Protein AF-A0A1Y3BC90-F1 (afdb_monomer)

InterPro domains:
  IPR033207 Centriolar coiled-coil protein of 110kDa [PTHR13594] (118-248)

Radius of gyration: 45.03 Å; Cα contacts (8 Å, |Δi|>4): 50; chains: 1; bounding box: 67×106×145 Å

pLDDT: mean 74.42, std 20.59, range [32.22, 96.5]

Foldseek 3Di:
DDDDDDDDDDDDCPDPVVVVVVCVVPVVVVVVVVVVVVVVVVVVVVVVVVVVVVVVVVVVVVVVVVVVVVVVVVVVVVVVVVVVVVVVVVVVVPDDDDDDDDDPDDDPVCVVPPPPVVNVVVVVCVVVVVLVVLVVLLCPFPVNVVLVVLLVVLVVCLVCLQVPFDADPVRHGDADPVSVVVNVVSVVSNVVSVVVNCCLSPVDDPVVSVVSSVVSVVVVVVVVVVVVVVVVVPPPPDDDDDDDDDDDDDDDDDDDD

Secondary structure (DSSP, 8-state):
---------------GGGHHHHHHHHHHHHHHHHHHHHHHHHHHHHHHHHHHHHHHHHHHHHHHHHHHHHHHHHHHHHHHHHHHHHHHHHHHHT-------------GGGTTT-S-HHHHHHHHHHHHHHHHHHHHHHHHSHHHHHHHHHHHHHHHHHHHHTTSSPBPTTSPBP--HHHHHHHHHHHHHHHHHHHHHHIIIIIS-HHHHHHHHHHHHHHHHHHHHHHHHHHTTSSTT--------------------

Organism: Euroglyphus maynei (NCBI:txid6958)

Solvent-accessible surface area (backbone atoms only — not comparable to full-atom values): 15722 Å² total; per-residue (Å²): 138,83,88,85,84,78,91,76,91,76,90,74,82,82,50,77,77,65,57,56,57,57,47,56,72,57,50,49,61,53,51,49,54,53,50,50,52,52,50,54,50,49,54,51,50,52,54,50,51,54,52,51,53,54,53,51,49,53,52,53,53,52,53,51,51,53,49,52,53,52,51,54,53,51,50,54,52,52,52,53,50,52,53,52,53,51,53,56,49,56,60,61,75,72,61,95,72,92,74,92,69,96,64,90,80,78,63,84,84,46,73,84,73,59,66,47,71,67,55,52,52,50,59,68,44,44,62,56,52,52,51,50,50,50,52,56,51,51,54,67,26,64,70,48,43,51,43,56,47,52,42,50,52,47,49,52,50,60,70,46,44,74,76,72,44,52,62,45,98,86,72,45,76,53,77,52,73,66,54,54,54,50,51,51,50,48,52,51,51,38,50,51,42,53,50,53,52,48,36,60,72,74,70,46,52,70,68,60,51,51,46,53,50,49,53,43,51,50,57,52,48,57,56,49,55,56,58,52,57,69,63,64,75,77,66,84,84,78,85,83,87,89,79,87,83,91,81,88,82,90,79,91,83,84,89,84,136

Sequence (257 aa):
MWHSFSNNDNQDDESVETLVPKLRQTKIPFLREKLQIIYEQLLFLQADCSRTEIFEQQLNDLSRQLSNYRTELSQKYSTMMAMFDELSNVIKDSNPLRISTERPILHPSNIRMCLDDQIRYKLRRLPAIVRGYLVRRLLATGKIRNLRRTIRDTSAILVNFKKNLQTDNDGRLMVTEQDVLFHRQLCAQLEKSCHEFYRSFFQLSLAKQMELIRNDREHRLNRFDSTTSQYSTSSSLFSSSSSLSGQTNRKKIERKF

Mean predicted aligned error: 22.23 Å

Structure (mmCIF, N/CA/C/O backbone):
data_AF-A0A1Y3BC90-F1
#
_entry.id   AF-A0A1Y3BC90-F1
#
loop_
_atom_site.group_PDB
_atom_site.id
_atom_site.type_symbol
_atom_site.label_atom_id
_atom_site.label_alt_id
_atom_site.label_comp_id
_atom_site.label_asym_id
_atom_site.label_entity_id
_atom_site.label_seq_id
_atom_site.pdbx_PDB_ins_code
_atom_site.Cartn_x
_atom_site.Cartn_y
_atom_site.Cartn_z
_atom_site.occupancy
_atom_site.B_iso_or_equiv
_atom_site.auth_seq_id
_atom_site.auth_comp_id
_atom_site.auth_asym_id
_atom_site.auth_atom_id
_atom_site.pdbx_PDB_model_num
ATOM 1 N N . MET A 1 1 ? 26.048 -23.470 93.290 1.00 42.75 1 MET A N 1
ATOM 2 C CA . MET A 1 1 ? 24.995 -22.507 93.669 1.00 42.75 1 MET A CA 1
ATOM 3 C C . MET A 1 1 ? 23.699 -22.984 93.050 1.00 42.75 1 MET A C 1
ATOM 5 O O . MET A 1 1 ? 23.403 -22.667 91.910 1.00 42.75 1 MET A O 1
ATOM 9 N N . TRP A 1 2 ? 23.026 -23.864 93.783 1.00 41.06 2 TRP A N 1
ATOM 10 C CA . TRP A 1 2 ? 21.631 -24.231 93.562 1.00 41.06 2 TRP A CA 1
ATOM 11 C C . TRP A 1 2 ? 20.741 -23.302 94.401 1.00 41.06 2 TRP A C 1
ATOM 13 O O . TRP A 1 2 ? 21.274 -22.599 95.259 1.00 41.06 2 TRP A O 1
ATOM 23 N N . HIS A 1 3 ? 19.426 -23.387 94.168 1.00 38.34 3 HIS A N 1
ATOM 24 C CA . HIS A 1 3 ? 18.286 -22.612 94.697 1.00 38.34 3 HIS A CA 1
ATOM 25 C C . HIS A 1 3 ? 17.824 -21.520 93.728 1.00 38.34 3 HIS A C 1
ATOM 27 O O . HIS A 1 3 ? 18.617 -20.681 93.328 1.00 38.34 3 HIS A O 1
ATOM 33 N N . SER A 1 4 ? 16.569 -21.411 93.309 1.00 40.59 4 SER A N 1
ATOM 34 C CA . SER A 1 4 ? 15.320 -22.154 93.518 1.00 40.59 4 SER A CA 1
ATOM 35 C C . SER A 1 4 ? 14.333 -21.551 92.508 1.00 40.59 4 SER A C 1
ATOM 37 O O . SER A 1 4 ? 14.413 -20.351 92.274 1.00 40.59 4 SER A O 1
ATOM 39 N N . PHE A 1 5 ? 13.396 -22.319 91.951 1.00 32.22 5 PHE A N 1
ATOM 40 C CA . PHE A 1 5 ? 11.959 -22.067 92.142 1.00 32.22 5 PHE A CA 1
ATOM 41 C C . PHE A 1 5 ? 11.117 -23.123 91.414 1.00 32.22 5 PHE A C 1
ATOM 43 O O . PHE A 1 5 ? 11.057 -23.173 90.194 1.00 32.22 5 PHE A O 1
ATOM 50 N N . SER A 1 6 ? 10.488 -23.943 92.253 1.00 36.00 6 SER A N 1
ATOM 51 C CA . SER A 1 6 ? 9.182 -24.583 92.125 1.00 36.00 6 SER A CA 1
ATOM 52 C C . SER A 1 6 ? 8.795 -25.291 90.826 1.00 36.00 6 SER A C 1
ATOM 54 O O . SER A 1 6 ? 8.382 -24.694 89.838 1.00 36.00 6 SER A O 1
ATOM 56 N N . ASN A 1 7 ? 8.763 -26.611 90.976 1.00 38.28 7 ASN A N 1
ATOM 57 C CA . ASN A 1 7 ? 7.828 -27.525 90.346 1.00 38.28 7 ASN A CA 1
ATOM 58 C C . ASN A 1 7 ? 6.395 -26.951 90.337 1.00 38.28 7 ASN A C 1
ATOM 60 O O . ASN A 1 7 ? 5.900 -26.526 91.388 1.00 38.28 7 ASN A O 1
ATOM 64 N N . ASN A 1 8 ? 5.730 -26.998 89.184 1.00 36.34 8 ASN A N 1
ATOM 65 C CA . ASN A 1 8 ? 4.358 -27.483 89.113 1.00 36.34 8 ASN A CA 1
ATOM 66 C C . ASN A 1 8 ? 4.144 -28.104 87.731 1.00 36.34 8 ASN A C 1
ATOM 68 O O . ASN A 1 8 ? 4.208 -27.418 86.710 1.00 36.34 8 ASN A O 1
ATOM 72 N N . ASP A 1 9 ? 3.956 -29.414 87.735 1.00 47.84 9 ASP A N 1
ATOM 73 C CA . ASP A 1 9 ? 3.637 -30.226 86.577 1.00 47.84 9 ASP A CA 1
ATOM 74 C C . ASP A 1 9 ? 2.337 -29.736 85.924 1.00 47.84 9 ASP A C 1
ATOM 76 O O . ASP A 1 9 ? 1.318 -29.586 86.595 1.00 47.84 9 ASP A O 1
ATOM 80 N N . ASN A 1 10 ? 2.369 -29.512 84.612 1.00 41.94 10 ASN A N 1
ATOM 81 C CA . ASN A 1 10 ? 1.268 -29.878 83.730 1.00 41.94 10 ASN A CA 1
ATOM 82 C C . ASN A 1 10 ? 1.840 -30.159 82.344 1.00 41.94 10 ASN A C 1
ATOM 84 O O . ASN A 1 10 ? 2.222 -29.273 81.583 1.00 41.94 10 ASN A O 1
ATOM 88 N N . GLN A 1 11 ? 1.943 -31.460 82.117 1.00 51.88 11 GLN A N 1
ATOM 89 C CA . GLN A 1 11 ? 2.113 -32.150 80.859 1.00 51.88 11 GLN A CA 1
ATOM 90 C C . GLN A 1 11 ? 1.180 -31.557 79.793 1.00 51.88 11 GLN A C 1
ATOM 92 O O . GLN A 1 11 ? -0.026 -31.745 79.876 1.00 51.88 11 GLN A O 1
ATOM 97 N N . ASP A 1 12 ? 1.742 -30.902 78.784 1.00 46.44 12 ASP A N 1
ATOM 98 C CA . ASP A 1 12 ? 1.138 -30.817 77.457 1.00 46.44 12 ASP A CA 1
ATOM 99 C C . ASP A 1 12 ? 2.262 -31.081 76.456 1.00 46.44 12 ASP A C 1
ATOM 101 O O . ASP A 1 12 ? 2.929 -30.182 75.941 1.00 46.44 12 ASP A O 1
ATOM 105 N N . ASP A 1 13 ? 2.507 -32.374 76.242 1.00 48.97 13 ASP A N 1
ATOM 106 C CA . ASP A 1 13 ? 3.174 -32.887 75.055 1.00 48.97 13 ASP A CA 1
ATOM 107 C C . ASP A 1 13 ? 2.383 -32.395 73.834 1.00 48.97 13 ASP A C 1
ATOM 109 O O . ASP A 1 13 ? 1.436 -33.050 73.390 1.00 48.97 13 ASP A O 1
ATOM 113 N N . GLU A 1 14 ? 2.750 -31.234 73.280 1.00 52.16 14 GLU A N 1
ATOM 114 C CA . GLU A 1 14 ? 2.262 -30.778 71.978 1.00 52.16 14 GLU A CA 1
ATOM 115 C C . GLU A 1 14 ? 2.826 -31.731 70.919 1.00 52.16 14 GLU A C 1
ATOM 117 O O . GLU A 1 14 ? 3.900 -31.564 70.337 1.00 52.16 14 GLU A O 1
ATOM 122 N N . SER A 1 15 ? 2.109 -32.839 70.770 1.00 47.28 15 SER A N 1
ATOM 123 C CA . SER A 1 15 ? 2.538 -34.002 70.028 1.00 47.28 15 SER A CA 1
ATOM 124 C C . SER A 1 15 ? 2.659 -33.607 68.561 1.00 47.28 15 SER A C 1
ATOM 126 O O . SER A 1 15 ? 1.724 -33.058 67.966 1.00 47.28 15 SER A O 1
ATOM 128 N N . VAL A 1 16 ? 3.783 -33.978 67.945 1.00 51.19 16 VAL A N 1
ATOM 129 C CA . VAL A 1 16 ? 4.071 -33.895 66.496 1.00 51.19 16 VAL A CA 1
ATOM 130 C C . VAL A 1 16 ? 2.916 -34.469 65.638 1.00 51.19 16 VAL A C 1
ATOM 132 O O . VAL A 1 16 ? 2.757 -34.147 64.461 1.00 51.19 16 VAL A O 1
ATOM 135 N N . GLU A 1 17 ? 2.045 -35.261 66.258 1.00 51.44 17 GLU A N 1
ATOM 136 C CA . GLU A 1 17 ? 0.840 -35.894 65.731 1.00 51.44 17 GLU A CA 1
ATOM 137 C C . GLU A 1 17 ? -0.347 -34.939 65.455 1.00 51.44 17 GLU A C 1
ATOM 139 O O . GLU A 1 17 ? -1.242 -35.293 64.689 1.00 51.44 17 GLU A O 1
ATOM 144 N N . THR A 1 18 ? -0.343 -33.699 65.967 1.00 52.19 18 THR A N 1
ATOM 145 C CA . THR A 1 18 ? -1.409 -32.694 65.710 1.00 52.19 18 THR A CA 1
ATOM 146 C C . THR A 1 18 ? -1.101 -31.709 64.569 1.00 52.19 18 THR A C 1
ATOM 148 O O . THR A 1 18 ? -2.015 -31.094 64.008 1.00 52.19 18 THR A O 1
ATOM 151 N N . LEU A 1 19 ? 0.161 -31.599 64.137 1.00 51.22 19 LEU A N 1
ATOM 152 C CA . LEU A 1 19 ? 0.581 -30.768 62.991 1.00 51.22 19 LEU A CA 1
ATOM 153 C C . LEU A 1 19 ? 0.418 -31.490 61.642 1.00 51.22 19 LEU A C 1
ATOM 155 O O . LEU A 1 19 ? 0.125 -30.872 60.612 1.00 51.22 19 LEU A O 1
ATOM 159 N N . VAL A 1 20 ? 0.554 -32.816 61.649 1.00 54.06 20 VAL A N 1
ATOM 160 C CA . VAL A 1 20 ? 0.456 -33.687 60.468 1.00 54.06 20 VAL A CA 1
ATOM 161 C C . VAL A 1 20 ? -0.944 -33.691 59.811 1.00 54.06 20 VAL A C 1
ATOM 163 O O . VAL A 1 20 ? -1.009 -33.674 58.578 1.00 54.06 20 VAL A O 1
ATOM 166 N N . PRO A 1 21 ? -2.076 -33.655 60.545 1.00 54.31 21 PRO A N 1
ATOM 167 C CA . PRO A 1 21 ? -3.414 -33.581 59.948 1.00 54.31 21 PRO A CA 1
ATOM 168 C C . PRO A 1 21 ? -3.735 -32.192 59.373 1.00 54.31 21 PRO A C 1
ATOM 170 O O . PRO A 1 21 ? -4.330 -32.093 58.298 1.00 54.31 21 PRO A O 1
ATOM 173 N N . LYS A 1 22 ? -3.278 -31.113 60.029 1.00 51.66 22 LYS A N 1
ATOM 174 C CA . LYS A 1 22 ? -3.492 -29.719 59.587 1.00 51.66 22 LYS A CA 1
ATOM 175 C C . LYS A 1 22 ? -2.756 -29.387 58.285 1.00 51.66 22 LYS A C 1
ATOM 177 O O . LYS A 1 22 ? -3.318 -28.704 57.424 1.00 51.66 22 LYS A O 1
ATOM 182 N N . LEU A 1 23 ? -1.537 -29.909 58.089 1.00 51.16 23 LEU A N 1
ATOM 183 C CA . LEU A 1 23 ? -0.836 -29.818 56.799 1.00 51.16 23 LEU A CA 1
ATOM 184 C C . LEU A 1 23 ? -1.537 -30.633 55.699 1.00 51.16 23 LEU A C 1
ATOM 186 O O . LEU A 1 23 ? -1.610 -30.166 54.559 1.00 51.16 23 LEU A O 1
ATOM 190 N N . ARG A 1 24 ? -2.086 -31.813 56.031 1.00 53.22 24 ARG A N 1
ATOM 191 C CA . ARG A 1 24 ? -2.834 -32.650 55.076 1.00 53.22 24 ARG A CA 1
ATOM 192 C C . ARG A 1 24 ? -4.143 -32.013 54.612 1.00 53.22 24 ARG A C 1
ATOM 194 O O . ARG A 1 24 ? -4.478 -32.150 53.441 1.00 53.22 24 ARG A O 1
ATOM 201 N N . GLN A 1 25 ? -4.858 -31.312 55.489 1.00 59.06 25 GLN A N 1
ATOM 202 C CA . GLN A 1 25 ? -6.177 -30.750 55.169 1.00 59.06 25 GLN A CA 1
ATOM 203 C C . GLN A 1 25 ? -6.130 -29.452 54.351 1.00 59.06 25 GLN A C 1
ATOM 205 O O . GLN A 1 25 ? -7.072 -29.180 53.616 1.00 59.06 25 GLN A O 1
ATOM 210 N N . THR A 1 26 ? -5.050 -28.664 54.428 1.00 58.50 26 THR A N 1
ATOM 211 C CA . THR A 1 26 ? -5.007 -27.324 53.801 1.00 58.50 26 THR A CA 1
ATOM 212 C C . THR A 1 26 ? -3.948 -27.172 52.709 1.00 58.50 26 THR A C 1
ATOM 214 O O . THR A 1 26 ? -4.219 -26.569 51.674 1.00 58.50 26 THR A O 1
ATOM 217 N N . LYS A 1 27 ? -2.746 -27.743 52.878 1.00 59.66 27 LYS A N 1
ATOM 218 C CA . LYS A 1 27 ? -1.638 -27.541 51.925 1.00 59.66 27 LYS A CA 1
ATOM 219 C C . LYS A 1 27 ? -1.628 -28.547 50.779 1.00 59.66 27 LYS A C 1
ATOM 221 O O . LYS A 1 27 ? -1.290 -28.176 49.661 1.00 59.66 27 LYS A O 1
ATOM 226 N N . ILE A 1 28 ? -2.011 -29.800 51.026 1.00 67.25 28 ILE A N 1
ATOM 227 C CA . ILE A 1 28 ? -2.049 -30.852 49.993 1.00 67.25 28 ILE A CA 1
ATOM 228 C C . ILE A 1 28 ? -3.043 -30.551 48.855 1.00 67.25 28 ILE A C 1
ATOM 230 O O . ILE A 1 28 ? -2.636 -30.675 47.698 1.00 67.25 28 ILE A O 1
ATOM 234 N N . PRO A 1 29 ? -4.304 -30.142 49.107 1.00 70.25 29 PRO A N 1
ATOM 235 C CA . PRO A 1 29 ? -5.225 -29.809 48.018 1.00 70.25 29 PRO A CA 1
ATOM 236 C C . PRO A 1 29 ? -4.771 -28.572 47.229 1.00 70.25 29 PRO A C 1
ATOM 238 O O . PRO A 1 29 ? -4.833 -28.579 46.003 1.00 70.25 29 PRO A O 1
ATOM 241 N N . PHE A 1 30 ? -4.209 -27.565 47.905 1.00 74.50 30 PHE A N 1
ATOM 242 C CA . PHE A 1 30 ? -3.646 -26.372 47.266 1.00 74.50 30 PHE A CA 1
ATOM 243 C C . PHE A 1 30 ? -2.434 -26.690 46.374 1.00 74.50 30 PHE A C 1
ATOM 245 O O . PHE A 1 30 ? -2.337 -26.212 45.246 1.00 74.50 30 PHE A O 1
ATOM 252 N N . LEU A 1 31 ? -1.513 -27.535 46.847 1.00 76.25 31 LEU A N 1
ATOM 253 C CA . LEU A 1 31 ? -0.365 -27.995 46.058 1.00 76.25 31 LEU A CA 1
ATOM 254 C C . LEU A 1 31 ? -0.802 -28.829 44.851 1.00 76.25 31 LEU A C 1
ATOM 256 O O . LEU A 1 31 ? -0.223 -28.684 43.777 1.00 76.25 31 LEU A O 1
ATOM 260 N N . ARG A 1 32 ? -1.837 -29.662 45.006 1.00 77.12 32 ARG A N 1
ATOM 261 C CA . ARG A 1 32 ? -2.435 -30.428 43.905 1.00 77.12 32 ARG A CA 1
ATOM 262 C C . ARG A 1 32 ? -3.017 -29.502 42.839 1.00 77.12 32 ARG A C 1
ATOM 264 O O . ARG A 1 32 ? -2.751 -29.714 41.664 1.00 77.12 32 ARG A O 1
ATOM 271 N N . GLU A 1 33 ? -3.763 -28.474 43.232 1.00 84.31 33 GLU A N 1
ATOM 272 C CA . GLU A 1 33 ? -4.327 -27.491 42.299 1.00 84.31 33 GLU A CA 1
ATOM 273 C C . GLU A 1 33 ? -3.225 -26.711 41.566 1.00 84.31 33 GLU A C 1
ATOM 275 O O . GLU A 1 33 ? -3.266 -26.563 40.346 1.00 84.31 33 GLU A O 1
ATOM 280 N N . LYS A 1 34 ? -2.176 -26.286 42.282 1.00 86.94 34 LYS A N 1
ATOM 281 C CA . LYS A 1 34 ? -1.016 -25.621 41.669 1.00 86.94 34 LYS A CA 1
ATOM 282 C C . LYS A 1 34 ? -0.266 -26.534 40.696 1.00 86.94 34 LYS A C 1
ATOM 284 O O . LYS A 1 34 ? 0.094 -26.077 39.616 1.00 86.94 34 LYS A O 1
ATOM 289 N N . LEU A 1 35 ? -0.069 -27.809 41.037 1.00 86.81 35 LEU A N 1
ATOM 290 C CA . LEU A 1 35 ? 0.524 -28.803 40.135 1.00 86.81 35 LEU A CA 1
ATOM 291 C C . LEU A 1 35 ? -0.351 -29.064 38.907 1.00 86.81 35 LEU A C 1
ATOM 293 O O . LEU A 1 35 ? 0.187 -29.179 37.810 1.00 86.81 35 LEU A O 1
ATOM 297 N N . GLN A 1 36 ? -1.675 -29.100 39.071 1.00 89.88 36 GLN A N 1
ATOM 298 C CA . GLN A 1 36 ? -2.614 -29.250 37.960 1.00 89.88 36 GLN A CA 1
ATOM 299 C C . GLN A 1 36 ? -2.484 -28.081 36.976 1.00 89.88 36 GLN A C 1
ATOM 301 O O . GLN A 1 36 ? -2.357 -28.302 35.779 1.00 89.88 36 GLN A O 1
ATOM 306 N N . ILE A 1 37 ? -2.434 -26.842 37.475 1.00 89.06 37 ILE A N 1
ATOM 307 C CA . ILE A 1 37 ? -2.265 -25.646 36.635 1.00 89.06 37 ILE A CA 1
ATOM 308 C C . ILE A 1 37 ? -0.929 -25.682 35.884 1.00 89.06 37 ILE A C 1
ATOM 310 O O . ILE A 1 37 ? -0.887 -25.376 34.695 1.00 89.06 37 ILE A O 1
ATOM 314 N N . ILE A 1 38 ? 0.155 -26.075 36.558 1.00 90.56 38 ILE A N 1
ATOM 315 C CA . ILE A 1 38 ? 1.478 -26.205 35.928 1.00 90.56 38 ILE A CA 1
ATOM 316 C C . ILE A 1 38 ? 1.453 -27.281 34.836 1.00 90.56 38 ILE A C 1
ATOM 318 O O . ILE A 1 38 ? 2.018 -27.074 33.765 1.00 90.56 38 ILE A O 1
ATOM 322 N N . TYR A 1 39 ? 0.785 -28.409 35.080 1.00 90.12 39 TYR A N 1
ATOM 323 C CA . TYR A 1 39 ? 0.657 -29.486 34.102 1.00 90.12 39 TYR A CA 1
ATOM 324 C C . TYR A 1 39 ? -0.125 -29.045 32.858 1.00 90.12 39 TYR A C 1
ATOM 326 O O . TYR A 1 39 ? 0.349 -29.249 31.743 1.00 90.12 39 TYR A O 1
ATOM 334 N N . GLU A 1 40 ? -1.262 -28.366 33.033 1.00 90.94 40 GLU A N 1
ATOM 335 C CA . GLU A 1 40 ? -2.050 -27.811 31.922 1.00 90.94 40 GLU A CA 1
ATOM 336 C C . GLU A 1 40 ? -1.257 -26.764 31.125 1.00 90.94 40 GLU A C 1
ATOM 338 O O . GLU A 1 40 ? -1.275 -26.759 29.893 1.00 90.94 40 GLU A O 1
ATOM 343 N N . GLN A 1 41 ? -0.495 -25.905 31.810 1.00 89.44 41 GLN A N 1
ATOM 344 C CA . GLN A 1 41 ? 0.385 -24.937 31.153 1.00 89.44 41 GLN A CA 1
ATOM 345 C C . GLN A 1 41 ? 1.506 -25.613 30.360 1.00 89.44 41 GLN A C 1
ATOM 347 O O . GLN A 1 41 ? 1.813 -25.167 29.257 1.00 89.44 41 GLN A O 1
ATOM 352 N N . LEU A 1 42 ? 2.100 -26.688 30.882 1.00 88.56 42 LEU A N 1
ATOM 353 C CA . LEU A 1 42 ? 3.118 -27.464 30.170 1.00 88.56 42 LEU A CA 1
ATOM 354 C C . LEU A 1 42 ? 2.545 -28.152 28.929 1.00 88.56 42 LEU A C 1
ATOM 356 O O . LEU A 1 42 ? 3.180 -28.132 27.878 1.00 88.56 42 LEU A O 1
ATOM 360 N N . LEU A 1 43 ? 1.334 -28.702 29.024 1.00 87.75 43 LEU A N 1
ATO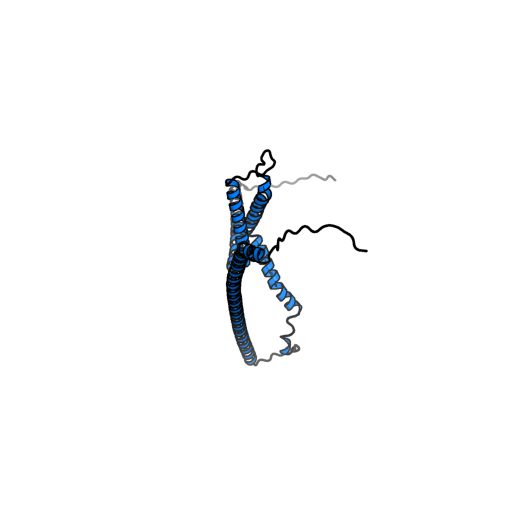M 361 C CA . LEU A 1 43 ? 0.621 -29.302 27.893 1.00 87.75 43 LEU A CA 1
ATOM 362 C C . LEU A 1 43 ? 0.336 -28.271 26.797 1.00 87.75 43 LEU A C 1
ATOM 364 O O . LEU A 1 43 ? 0.561 -28.537 25.615 1.00 87.75 43 LEU A O 1
ATOM 368 N N . PHE A 1 44 ? -0.097 -27.074 27.195 1.00 89.31 44 PHE A N 1
ATOM 369 C CA . PHE A 1 44 ? -0.317 -25.957 26.283 1.00 89.31 44 PHE A CA 1
ATOM 370 C C . PHE A 1 44 ? 0.987 -25.498 25.612 1.00 89.31 44 PHE A C 1
ATOM 372 O O . PHE A 1 44 ? 1.043 -25.385 24.389 1.00 89.31 44 PHE A O 1
ATOM 379 N N . LEU A 1 45 ? 2.057 -25.314 26.391 1.00 86.06 45 LEU A N 1
ATOM 380 C CA . LEU A 1 45 ? 3.386 -24.956 25.884 1.00 86.06 45 LEU A CA 1
ATOM 381 C C . LEU A 1 45 ? 3.931 -25.999 24.903 1.00 86.06 45 LEU A C 1
ATOM 383 O O . LEU A 1 45 ? 4.483 -25.634 23.871 1.00 86.06 45 LEU A O 1
ATOM 387 N N . GLN A 1 46 ? 3.741 -27.290 25.174 1.00 89.12 46 GLN A N 1
ATOM 388 C CA . GLN A 1 46 ? 4.177 -28.367 24.284 1.00 89.12 46 GLN A CA 1
ATOM 389 C C . GLN A 1 46 ? 3.407 -28.374 22.953 1.00 89.12 46 GLN A C 1
ATOM 391 O O . GLN A 1 46 ? 3.995 -28.605 21.889 1.00 89.12 46 GLN A O 1
ATOM 396 N N . ALA A 1 47 ? 2.103 -28.092 22.992 1.00 84.00 47 ALA A N 1
ATOM 397 C CA . ALA A 1 47 ? 1.290 -27.947 21.789 1.00 84.00 47 ALA A CA 1
ATOM 398 C C . ALA A 1 47 ? 1.717 -26.725 20.958 1.00 84.00 47 ALA A C 1
ATOM 400 O O . ALA A 1 47 ? 1.815 -26.818 19.731 1.00 84.00 47 ALA A O 1
ATOM 401 N N . ASP A 1 48 ? 2.022 -25.606 21.615 1.00 85.00 48 ASP A N 1
ATOM 402 C CA . ASP A 1 48 ? 2.524 -24.407 20.947 1.00 85.00 48 ASP A CA 1
ATOM 403 C C . ASP A 1 48 ? 3.916 -24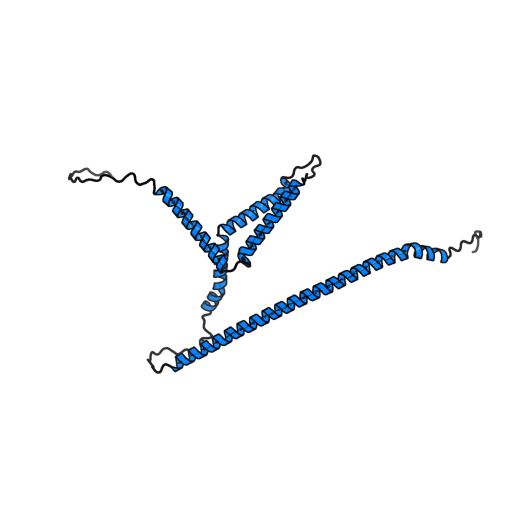.633 20.348 1.00 85.00 48 ASP A C 1
ATOM 405 O O . ASP A 1 48 ? 4.112 -24.295 19.182 1.00 85.00 48 ASP A O 1
ATOM 409 N N . CYS A 1 49 ? 4.833 -25.298 21.060 1.00 80.44 49 CYS A N 1
ATOM 410 C CA . CYS A 1 49 ? 6.142 -25.693 20.528 1.00 80.44 49 CYS A CA 1
ATOM 411 C C . CYS A 1 49 ? 6.006 -26.508 19.235 1.00 80.44 49 CYS A C 1
ATOM 413 O O . CYS A 1 49 ? 6.600 -26.141 18.220 1.00 80.44 49 CYS A O 1
ATOM 415 N N . SER A 1 50 ? 5.148 -27.533 19.239 1.00 85.06 50 SER A N 1
ATOM 416 C CA . SER A 1 50 ? 4.893 -28.382 18.063 1.00 85.06 50 SER A CA 1
ATOM 417 C C . SER A 1 50 ? 4.331 -27.574 16.887 1.00 85.06 50 SER A C 1
ATOM 419 O O . SER A 1 50 ? 4.675 -27.796 15.727 1.00 85.06 50 SER A O 1
ATOM 421 N N . ARG A 1 51 ? 3.471 -26.590 17.174 1.00 87.06 51 ARG A N 1
ATOM 422 C CA . ARG A 1 51 ? 2.926 -25.682 16.160 1.00 87.06 51 ARG A CA 1
ATOM 423 C C . ARG A 1 51 ? 4.016 -24.780 15.570 1.00 87.06 51 ARG A C 1
ATOM 425 O O . ARG A 1 51 ? 4.025 -24.583 14.356 1.00 87.06 51 ARG A O 1
ATOM 432 N N . THR A 1 52 ? 4.935 -24.258 16.383 1.00 79.94 52 THR A N 1
ATOM 433 C CA . THR A 1 52 ? 6.095 -23.493 15.886 1.00 79.94 52 THR A CA 1
ATOM 434 C C . THR A 1 52 ? 7.007 -24.330 14.998 1.00 79.94 52 THR A C 1
ATOM 436 O O . THR A 1 52 ? 7.396 -23.848 13.938 1.00 79.94 52 THR A O 1
ATOM 439 N N . GLU A 1 53 ? 7.289 -25.582 15.363 1.00 89.25 53 GLU A N 1
ATOM 440 C CA . GLU A 1 53 ? 8.131 -26.481 14.558 1.00 89.25 53 GLU A CA 1
ATOM 441 C C . GLU A 1 53 ? 7.537 -26.721 13.163 1.00 89.25 53 GLU A C 1
ATOM 443 O O . GLU A 1 53 ? 8.245 -26.652 12.157 1.00 89.25 53 GLU A O 1
ATOM 448 N N . ILE A 1 54 ? 6.216 -26.908 13.075 1.00 90.50 54 ILE A N 1
ATOM 449 C CA . ILE A 1 54 ? 5.517 -27.053 11.790 1.00 90.50 54 ILE A CA 1
ATOM 450 C C . ILE A 1 54 ? 5.673 -25.788 10.935 1.00 90.50 54 ILE A C 1
ATOM 452 O O . ILE A 1 54 ? 5.920 -25.884 9.731 1.00 90.50 54 ILE A O 1
ATOM 456 N N . PHE A 1 55 ? 5.551 -24.600 11.531 1.00 89.94 55 PHE A N 1
ATOM 457 C CA . PHE A 1 55 ? 5.734 -23.345 10.798 1.00 89.94 55 PHE A CA 1
ATOM 458 C C . PHE A 1 55 ? 7.175 -23.151 10.315 1.00 89.94 55 PHE A C 1
ATOM 460 O O . PHE A 1 55 ? 7.384 -22.712 9.180 1.00 89.94 55 PHE A O 1
ATOM 467 N N . GLU A 1 56 ? 8.171 -23.503 11.127 1.00 86.44 56 GLU A N 1
ATOM 468 C CA . GLU A 1 56 ? 9.573 -23.480 10.702 1.00 86.44 56 GLU A CA 1
ATOM 469 C C . GLU A 1 56 ? 9.829 -24.454 9.551 1.00 86.44 56 GLU A C 1
ATOM 471 O O . GLU A 1 56 ? 10.497 -24.107 8.573 1.00 86.44 56 GLU A O 1
ATOM 476 N N . GLN A 1 57 ? 9.248 -25.652 9.611 1.00 93.19 57 GLN A N 1
ATOM 477 C CA . GLN A 1 57 ? 9.369 -26.640 8.546 1.00 93.19 57 GLN A CA 1
ATOM 478 C C . GLN A 1 57 ? 8.754 -26.138 7.231 1.00 93.19 57 GLN A C 1
ATOM 480 O O . GLN A 1 57 ? 9.396 -26.216 6.183 1.00 93.19 57 GLN A O 1
ATOM 485 N N . GLN A 1 58 ? 7.575 -25.514 7.288 1.00 93.19 58 GLN A N 1
ATOM 486 C CA . GLN A 1 58 ? 6.943 -24.883 6.123 1.00 93.19 58 GLN A CA 1
ATOM 487 C C . GLN A 1 58 ? 7.800 -23.756 5.521 1.00 93.19 58 GLN A C 1
ATOM 489 O O . GLN A 1 58 ? 7.904 -23.641 4.297 1.00 93.19 58 GLN A O 1
ATOM 494 N N . LEU A 1 59 ? 8.438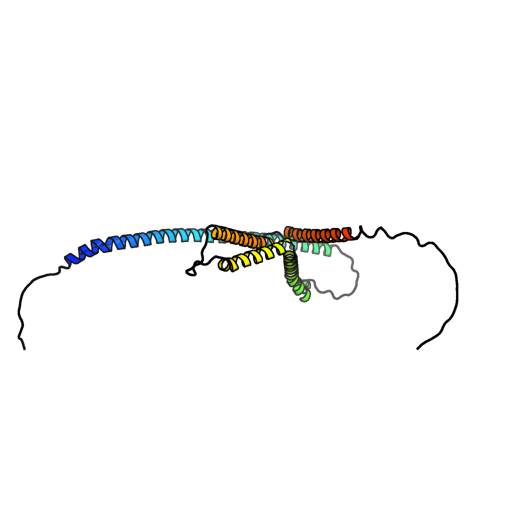 -22.929 6.356 1.00 89.19 59 LEU A N 1
ATOM 495 C CA . LEU A 1 59 ? 9.351 -21.876 5.897 1.00 89.19 59 LEU A CA 1
ATOM 496 C C . LEU A 1 59 ? 10.590 -22.452 5.201 1.00 89.19 59 LEU A C 1
ATOM 498 O O . LEU A 1 59 ? 11.013 -21.937 4.160 1.00 89.19 59 LEU A O 1
ATOM 502 N N . ASN A 1 60 ? 11.149 -23.533 5.743 1.00 91.56 60 ASN A N 1
ATOM 503 C CA . ASN A 1 60 ? 12.294 -24.223 5.155 1.00 91.56 60 ASN A CA 1
ATOM 504 C C . ASN A 1 60 ? 11.955 -24.833 3.788 1.00 91.56 60 ASN A C 1
ATOM 506 O O . ASN A 1 60 ? 12.727 -24.675 2.836 1.00 91.56 60 ASN A O 1
ATOM 510 N N . ASP A 1 61 ? 10.780 -25.445 3.648 1.00 93.69 61 ASP A N 1
ATOM 511 C CA . ASP A 1 61 ? 10.313 -25.985 2.368 1.00 93.69 61 ASP A CA 1
ATOM 512 C C . ASP A 1 61 ? 10.126 -24.885 1.318 1.00 93.69 61 ASP A C 1
ATOM 514 O O . ASP A 1 61 ? 10.563 -25.029 0.170 1.00 93.69 61 ASP A O 1
ATOM 518 N N . LEU A 1 62 ? 9.554 -23.744 1.707 1.00 93.88 62 LEU A N 1
ATOM 519 C CA . LEU A 1 62 ? 9.374 -22.603 0.809 1.00 93.88 62 LEU A CA 1
ATOM 520 C C . LEU A 1 62 ? 10.721 -22.009 0.362 1.00 93.88 62 LEU A C 1
ATOM 522 O O . LEU A 1 62 ? 10.912 -21.687 -0.814 1.00 93.88 62 LEU A O 1
ATOM 526 N N . SER A 1 63 ? 11.687 -21.917 1.279 1.00 91.88 63 SER A N 1
ATOM 527 C CA . SER A 1 63 ? 13.064 -21.504 0.975 1.00 91.88 63 SER A CA 1
ATOM 528 C C . SER A 1 63 ? 13.726 -22.448 -0.036 1.00 91.88 63 SER A C 1
ATOM 530 O O . SER A 1 63 ? 14.343 -22.006 -1.013 1.00 91.88 63 SER A O 1
ATOM 532 N N . ARG A 1 64 ? 13.525 -23.761 0.127 1.00 93.69 64 ARG A N 1
ATOM 533 C CA . ARG A 1 64 ? 14.028 -24.78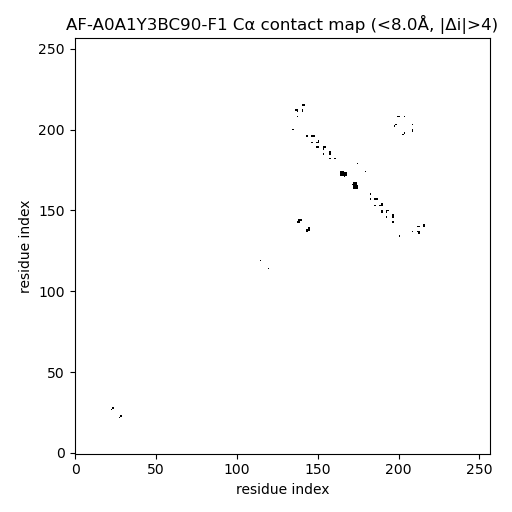0 -0.802 1.00 93.69 64 ARG A CA 1
ATOM 534 C C . ARG A 1 64 ? 13.398 -24.653 -2.189 1.00 93.69 64 ARG A C 1
ATOM 536 O O . ARG A 1 64 ? 14.121 -24.712 -3.184 1.00 93.69 64 ARG A O 1
ATOM 543 N N . GLN A 1 65 ? 12.089 -24.414 -2.273 1.00 93.69 65 GLN A N 1
ATOM 544 C CA . GLN A 1 65 ? 11.403 -24.167 -3.549 1.00 93.69 65 GLN A CA 1
ATOM 545 C C . GLN A 1 65 ? 11.962 -22.936 -4.270 1.00 93.69 65 GLN A C 1
ATOM 547 O O . GLN A 1 65 ? 12.250 -22.999 -5.467 1.00 93.69 65 GLN A O 1
ATOM 552 N N . LEU A 1 66 ? 12.181 -21.833 -3.548 1.00 90.25 66 LEU A N 1
ATOM 553 C CA . LEU A 1 66 ? 12.780 -20.622 -4.117 1.00 90.25 66 LEU A CA 1
ATOM 554 C C . LEU A 1 66 ? 14.210 -20.858 -4.612 1.00 90.25 66 LEU A C 1
ATOM 556 O O . LEU A 1 66 ? 14.587 -20.340 -5.665 1.00 90.25 66 LEU A O 1
ATOM 560 N N . SER A 1 67 ? 14.997 -21.652 -3.884 1.00 92.06 67 SER A N 1
ATOM 561 C CA . SER A 1 67 ? 16.342 -22.049 -4.309 1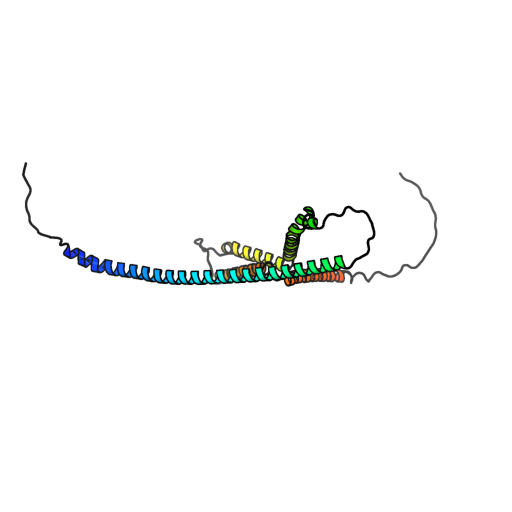.00 92.06 67 SER A CA 1
ATOM 562 C C . SER A 1 67 ? 16.306 -22.840 -5.620 1.00 92.06 67 SER A C 1
ATOM 564 O O . SER A 1 67 ? 17.008 -22.483 -6.565 1.00 92.06 67 SER A O 1
ATOM 566 N N . ASN A 1 68 ? 15.420 -23.835 -5.723 1.00 94.25 68 ASN A N 1
ATOM 567 C CA . ASN A 1 68 ? 15.250 -24.638 -6.938 1.00 94.25 68 ASN A CA 1
ATOM 568 C C . ASN A 1 68 ? 14.804 -23.791 -8.137 1.00 94.25 68 ASN A C 1
ATOM 570 O O . ASN A 1 68 ? 15.342 -23.921 -9.232 1.00 94.25 68 ASN A O 1
ATOM 574 N N . TYR A 1 69 ? 13.860 -22.870 -7.935 1.00 91.69 69 TYR A N 1
ATOM 575 C CA . TYR A 1 69 ? 13.443 -21.964 -9.004 1.00 91.69 69 TYR A CA 1
ATOM 576 C C . TYR A 1 69 ? 14.598 -21.061 -9.457 1.00 91.69 69 TYR A C 1
ATOM 578 O O . TYR A 1 69 ? 14.792 -20.822 -10.649 1.00 91.69 69 TYR A O 1
ATOM 586 N N . ARG A 1 70 ? 15.414 -20.577 -8.514 1.00 89.88 70 ARG A N 1
ATOM 587 C CA . ARG A 1 70 ? 16.590 -19.753 -8.814 1.00 89.88 70 ARG A CA 1
ATOM 588 C C . ARG A 1 70 ? 17.646 -20.522 -9.608 1.00 89.88 70 ARG A C 1
ATOM 590 O O . ARG A 1 70 ? 18.226 -19.945 -10.531 1.00 89.88 70 ARG A O 1
ATOM 597 N N . THR A 1 71 ? 17.914 -21.781 -9.267 1.00 90.38 71 THR A N 1
ATOM 598 C CA . THR A 1 71 ? 18.878 -22.616 -10.000 1.00 90.38 71 THR A CA 1
ATOM 599 C C . THR A 1 71 ? 18.372 -22.937 -11.402 1.00 90.38 71 THR A C 1
ATOM 601 O O . THR A 1 71 ? 19.127 -22.766 -12.358 1.00 90.38 71 THR A O 1
ATOM 604 N N . GLU A 1 72 ? 17.090 -23.280 -11.553 1.00 95.88 72 GLU A N 1
ATOM 605 C CA . GLU A 1 72 ? 16.461 -23.528 -12.856 1.00 95.88 72 GLU A CA 1
ATOM 606 C C . GLU A 1 72 ? 16.545 -22.292 -13.762 1.00 95.88 72 GLU A C 1
ATOM 608 O O . GLU A 1 72 ? 16.951 -22.378 -14.925 1.00 95.88 72 GLU A O 1
ATOM 613 N N . LEU A 1 73 ? 16.227 -21.112 -13.221 1.00 91.94 73 LEU A N 1
ATOM 614 C CA . LEU A 1 73 ? 16.338 -19.853 -13.954 1.00 91.94 73 LEU A CA 1
ATOM 615 C C . LEU A 1 73 ? 17.786 -19.610 -14.404 1.00 91.94 73 LEU A C 1
ATOM 617 O O . LEU A 1 73 ? 18.031 -19.283 -15.565 1.00 91.94 73 LEU A O 1
ATOM 621 N N . SER A 1 74 ? 18.755 -19.815 -13.505 1.00 92.88 74 SER A N 1
ATOM 622 C CA . SER A 1 74 ? 20.184 -19.667 -13.805 1.00 92.88 74 SER A CA 1
ATOM 623 C C . SER A 1 74 ? 20.647 -20.627 -14.902 1.00 92.88 74 SER A C 1
ATOM 625 O O . SER A 1 74 ? 21.430 -20.234 -15.766 1.00 92.88 74 SER A O 1
ATOM 627 N N . GLN A 1 75 ? 20.154 -21.865 -14.903 1.00 93.94 75 GLN A N 1
ATOM 628 C CA . GLN A 1 75 ? 20.487 -22.863 -15.917 1.00 93.94 75 GLN A CA 1
ATOM 629 C C . GLN A 1 75 ? 19.923 -22.484 -17.290 1.00 93.94 75 GLN A C 1
ATOM 631 O O . GLN A 1 75 ? 20.637 -22.572 -18.293 1.00 93.94 75 GLN A O 1
ATOM 636 N N . LYS A 1 76 ? 18.681 -21.985 -17.347 1.00 93.25 76 LYS A N 1
ATOM 637 C CA . LYS A 1 76 ? 18.082 -21.461 -18.587 1.00 93.25 76 LYS A CA 1
ATOM 638 C C . LYS A 1 76 ? 18.906 -20.308 -19.160 1.00 93.25 76 LYS A C 1
ATOM 640 O O . LYS A 1 76 ? 19.215 -20.317 -20.350 1.00 93.25 76 LYS A O 1
ATOM 645 N N . TYR A 1 77 ? 19.327 -19.360 -18.319 1.00 90.12 77 TYR A N 1
ATOM 646 C CA . TYR A 1 77 ? 20.210 -18.270 -18.749 1.00 90.12 77 TYR A CA 1
ATOM 647 C C . TYR A 1 77 ? 21.571 -18.776 -19.235 1.00 90.12 77 TYR A C 1
ATOM 649 O O . TYR A 1 77 ? 22.039 -18.327 -20.276 1.00 90.12 77 TYR A O 1
ATOM 657 N N . SER A 1 78 ? 22.184 -19.729 -18.531 1.00 92.44 78 SER A N 1
ATOM 658 C CA . SER A 1 78 ? 23.453 -20.343 -18.943 1.00 92.44 78 SER A CA 1
ATOM 659 C C . SER A 1 78 ? 23.342 -21.005 -20.318 1.00 92.44 78 SER A C 1
ATOM 661 O O . SER A 1 78 ? 24.202 -20.810 -21.170 1.00 92.44 78 SER A O 1
ATOM 663 N N . THR A 1 79 ? 22.250 -21.734 -20.557 1.00 93.69 79 THR A N 1
ATOM 664 C CA . THR A 1 79 ? 21.977 -22.400 -21.841 1.00 93.69 79 THR A CA 1
ATOM 665 C C . THR A 1 79 ? 21.795 -21.381 -22.963 1.00 93.69 79 THR A C 1
ATOM 667 O O . THR A 1 79 ? 22.380 -21.519 -24.030 1.00 93.69 79 THR A O 1
ATOM 670 N N . MET A 1 80 ? 21.033 -20.313 -22.717 1.00 92.62 80 MET A N 1
ATOM 671 C CA . MET A 1 80 ? 20.840 -19.237 -23.692 1.00 92.62 80 MET A CA 1
ATOM 672 C C . MET A 1 80 ? 22.148 -18.521 -24.035 1.00 92.62 80 MET A C 1
ATOM 674 O O . MET A 1 80 ? 22.385 -18.210 -25.199 1.00 92.62 80 MET A O 1
ATOM 678 N N . MET A 1 81 ? 23.005 -18.292 -23.040 1.00 89.00 81 MET A N 1
ATOM 679 C CA . MET A 1 81 ? 24.324 -17.701 -23.261 1.00 89.00 81 MET A CA 1
ATOM 680 C C . MET A 1 81 ? 25.233 -18.627 -24.072 1.00 89.00 81 MET A C 1
ATOM 682 O O . MET A 1 81 ? 25.892 -18.153 -24.989 1.00 89.00 81 MET A O 1
ATOM 686 N N . ALA A 1 82 ? 25.205 -19.937 -23.810 1.00 88.31 82 ALA A N 1
ATOM 687 C CA . ALA A 1 82 ? 25.951 -20.913 -24.606 1.00 88.31 82 ALA A CA 1
ATOM 688 C C . ALA A 1 82 ? 25.486 -20.939 -26.074 1.00 88.31 82 ALA A C 1
ATOM 690 O O . ALA A 1 82 ? 26.319 -20.894 -26.975 1.00 88.31 82 ALA A O 1
ATOM 691 N N . MET A 1 83 ? 24.170 -20.913 -26.323 1.00 88.69 83 MET A N 1
ATOM 692 C CA . MET A 1 83 ? 23.624 -20.808 -27.685 1.00 88.69 83 MET A CA 1
ATOM 693 C C . MET A 1 83 ? 24.052 -19.506 -28.381 1.00 88.69 83 MET A C 1
ATOM 695 O O . MET A 1 83 ? 24.324 -19.493 -29.579 1.00 88.69 83 MET A O 1
ATOM 699 N N . PHE A 1 84 ? 24.124 -18.395 -27.644 1.00 89.19 84 PHE A N 1
ATOM 700 C CA . PHE A 1 84 ? 24.572 -17.114 -28.192 1.00 89.19 84 PHE A CA 1
ATOM 701 C C . PHE A 1 84 ? 26.062 -17.129 -28.569 1.00 89.19 84 PHE A C 1
ATOM 703 O O . PHE A 1 84 ? 26.436 -16.607 -29.621 1.00 89.19 84 PHE A O 1
ATOM 710 N N . ASP A 1 85 ? 26.905 -17.752 -27.744 1.00 83.50 85 ASP A N 1
ATOM 711 C CA . ASP A 1 85 ? 28.330 -17.933 -28.037 1.00 83.50 85 ASP A CA 1
ATOM 712 C C . ASP A 1 85 ? 28.547 -18.834 -29.261 1.00 83.50 85 ASP A C 1
ATOM 714 O O . ASP A 1 85 ? 29.394 -18.535 -30.104 1.00 83.50 85 ASP A O 1
ATOM 718 N N . GLU A 1 86 ? 27.742 -19.886 -29.416 1.00 85.81 86 GLU A N 1
ATOM 719 C CA . GLU A 1 86 ? 27.784 -20.771 -30.583 1.00 85.81 86 GLU A CA 1
ATOM 720 C C . GLU A 1 86 ? 27.435 -20.019 -31.878 1.00 85.81 86 GLU A C 1
ATOM 722 O O . GLU A 1 86 ? 28.202 -20.054 -32.842 1.00 85.81 86 GLU A O 1
ATOM 727 N N . LEU A 1 87 ? 26.355 -19.229 -31.880 1.00 80.88 87 LEU A N 1
ATOM 728 C CA . LEU A 1 87 ? 25.987 -18.374 -33.019 1.00 80.88 87 LEU A CA 1
ATOM 729 C C . LEU A 1 87 ? 27.064 -17.325 -33.340 1.00 80.88 87 LEU A C 1
ATOM 731 O O . LEU A 1 87 ? 27.350 -17.058 -34.508 1.00 80.88 87 LEU A O 1
ATOM 735 N N . SER A 1 88 ? 27.687 -16.742 -32.314 1.00 76.25 88 SER A N 1
ATOM 736 C CA . SER A 1 88 ? 28.787 -15.782 -32.466 1.00 76.25 88 SER A CA 1
ATOM 737 C C . SER A 1 88 ? 30.005 -16.404 -33.152 1.00 76.25 88 SER A C 1
ATOM 739 O O . SER A 1 88 ? 30.670 -15.740 -33.949 1.00 76.25 88 SER A O 1
ATOM 741 N N . ASN A 1 89 ? 30.288 -17.679 -3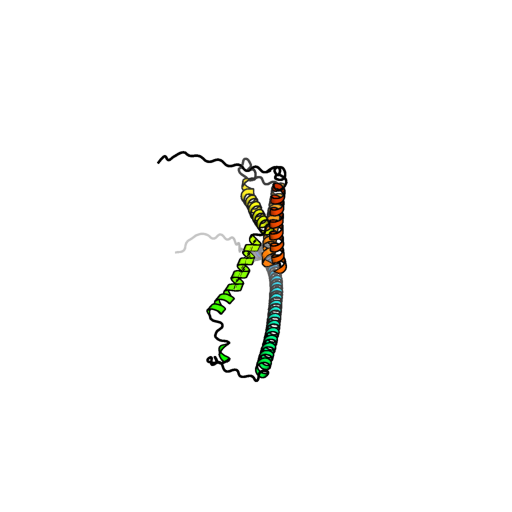2.882 1.00 75.06 89 ASN A N 1
ATOM 742 C CA . ASN A 1 89 ? 31.385 -18.402 -33.519 1.00 75.06 89 ASN A CA 1
ATOM 743 C C . ASN A 1 89 ? 31.059 -18.758 -34.977 1.00 75.06 89 ASN A C 1
ATOM 745 O O . ASN A 1 89 ? 31.873 -18.480 -35.853 1.00 75.06 89 ASN A O 1
ATOM 749 N N . VAL A 1 90 ? 2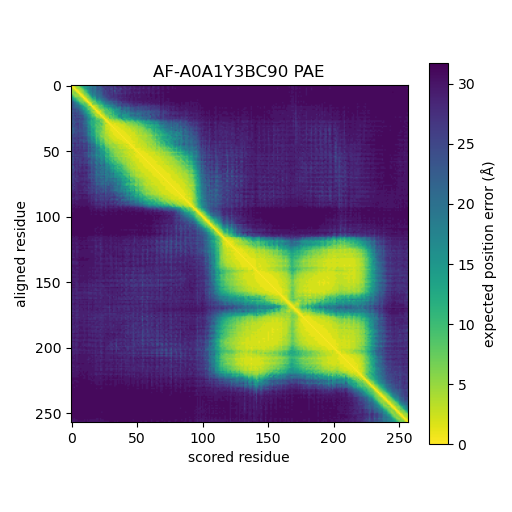9.834 -19.206 -35.273 1.00 75.69 90 VAL A N 1
ATOM 750 C CA . VAL A 1 90 ? 29.395 -19.486 -36.657 1.00 75.69 90 VAL A CA 1
ATOM 751 C C . VAL A 1 90 ? 29.496 -18.243 -37.552 1.00 75.69 90 VAL A C 1
ATOM 753 O O . VAL A 1 90 ? 29.950 -18.324 -38.694 1.00 75.69 90 VAL A O 1
ATOM 756 N N . ILE A 1 91 ? 29.132 -17.064 -37.039 1.00 66.56 91 ILE A N 1
ATOM 757 C CA . ILE A 1 91 ? 29.230 -15.799 -37.790 1.00 66.56 91 ILE A CA 1
ATOM 758 C C . ILE A 1 91 ? 30.694 -15.413 -38.067 1.00 66.56 91 ILE A C 1
ATOM 760 O O . ILE A 1 91 ? 30.988 -14.838 -39.116 1.00 66.56 91 ILE A O 1
ATOM 764 N N . LYS A 1 92 ? 31.622 -15.730 -37.156 1.00 65.88 92 LYS A N 1
ATOM 765 C CA . LYS A 1 92 ? 33.060 -15.477 -37.354 1.00 65.88 92 LYS A CA 1
ATOM 766 C C . LYS A 1 92 ? 33.673 -16.417 -38.389 1.00 65.88 92 LYS A C 1
ATOM 768 O O . LYS A 1 92 ? 34.499 -15.964 -39.176 1.00 65.88 92 LYS A O 1
ATOM 773 N N . ASP A 1 93 ? 33.224 -17.668 -38.433 1.00 59.56 93 ASP A N 1
ATOM 774 C CA . ASP A 1 93 ? 33.742 -18.681 -39.360 1.00 59.56 93 ASP A CA 1
ATOM 775 C C . ASP A 1 93 ? 33.204 -18.514 -40.798 1.00 59.56 93 ASP A C 1
ATOM 777 O O . ASP A 1 93 ? 33.785 -19.031 -41.750 1.00 59.56 93 ASP A O 1
ATOM 781 N N . SER A 1 94 ? 32.134 -17.731 -40.985 1.00 59.75 94 SER A N 1
ATOM 782 C CA . SER A 1 94 ? 31.458 -17.537 -42.280 1.00 59.75 94 SER A CA 1
ATOM 783 C C . SER A 1 94 ? 32.038 -16.421 -43.176 1.00 59.75 94 SER A C 1
ATOM 785 O O . SER A 1 94 ? 31.524 -16.207 -44.273 1.00 59.75 94 SER A O 1
ATOM 787 N N . ASN A 1 95 ? 33.083 -15.691 -42.759 1.00 48.09 95 ASN A N 1
ATOM 788 C CA . ASN A 1 95 ? 33.634 -14.548 -43.513 1.00 48.09 95 ASN A CA 1
ATOM 789 C C . ASN A 1 95 ? 35.087 -14.773 -43.984 1.00 48.09 95 ASN A C 1
ATOM 791 O O . ASN A 1 95 ? 36.011 -14.597 -43.187 1.00 48.09 95 ASN A O 1
ATOM 795 N N . PRO A 1 96 ? 35.344 -15.022 -45.286 1.00 49.16 96 PRO A N 1
ATOM 796 C CA . PRO A 1 96 ? 36.687 -15.020 -45.848 1.00 49.16 96 PRO A CA 1
ATOM 797 C C . PRO A 1 96 ? 36.927 -13.765 -46.703 1.00 49.16 96 PRO A C 1
ATOM 799 O O . PRO A 1 96 ? 37.247 -13.877 -47.879 1.00 49.16 96 PRO A O 1
ATOM 802 N N . LEU A 1 97 ? 36.783 -12.553 -46.158 1.00 38.22 97 LEU A N 1
ATOM 803 C CA . LEU A 1 97 ? 37.242 -11.341 -46.854 1.00 38.22 97 LEU A CA 1
ATOM 804 C C . LEU A 1 97 ? 37.964 -10.392 -45.896 1.00 38.22 97 LEU A C 1
ATOM 806 O O . LEU A 1 97 ? 37.376 -9.572 -45.195 1.00 38.22 97 LEU A O 1
ATOM 810 N N . ARG A 1 98 ? 39.295 -10.527 -45.918 1.00 50.12 98 ARG A N 1
ATOM 811 C CA . ARG A 1 98 ? 40.259 -9.511 -45.495 1.00 50.12 98 ARG A CA 1
ATOM 812 C C . ARG A 1 98 ? 40.007 -8.224 -46.282 1.00 50.12 98 ARG A C 1
ATOM 814 O O . ARG A 1 98 ? 40.237 -8.196 -47.486 1.00 50.12 98 ARG A O 1
ATOM 821 N N . ILE A 1 99 ? 39.673 -7.144 -45.586 1.00 37.34 99 ILE A N 1
ATOM 822 C CA . ILE A 1 99 ? 40.099 -5.808 -46.000 1.00 37.34 99 ILE A CA 1
ATOM 823 C C . ILE A 1 99 ? 40.937 -5.242 -44.864 1.00 37.34 99 ILE A C 1
ATOM 825 O O . ILE A 1 99 ? 40.465 -4.994 -43.756 1.00 37.34 99 ILE A O 1
ATOM 829 N N . SER A 1 100 ? 42.221 -5.122 -45.175 1.00 43.03 100 SER A N 1
ATOM 830 C CA . SER A 1 100 ? 43.242 -4.453 -44.397 1.00 43.03 100 SER A CA 1
ATOM 831 C C . SER A 1 100 ? 42.825 -3.016 -44.102 1.00 43.03 100 SER A C 1
ATOM 833 O O . SER A 1 100 ? 42.849 -2.157 -44.976 1.00 43.03 100 SER A O 1
ATOM 835 N N . THR A 1 101 ? 42.515 -2.744 -42.844 1.00 38.81 101 THR A N 1
ATOM 836 C CA . THR A 1 101 ? 42.820 -1.453 -42.233 1.00 38.81 101 THR A CA 1
ATOM 837 C C . THR A 1 101 ? 43.469 -1.760 -40.904 1.00 38.81 101 THR A C 1
ATOM 839 O O . THR A 1 101 ? 42.826 -2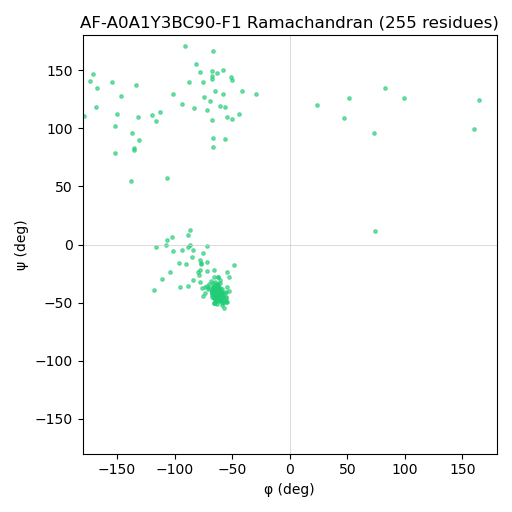.297 -40.001 1.00 38.81 101 THR A O 1
ATOM 842 N N . GLU A 1 102 ? 44.762 -1.477 -40.826 1.00 43.75 102 GLU A N 1
ATOM 843 C CA . GLU A 1 102 ? 45.557 -1.544 -39.612 1.00 43.75 102 GLU A CA 1
ATOM 844 C C . GLU A 1 102 ? 44.848 -0.776 -38.489 1.00 43.75 102 GLU A C 1
ATOM 846 O O . GLU A 1 102 ? 44.763 0.451 -38.475 1.00 43.75 102 GLU A O 1
ATOM 851 N N . ARG A 1 103 ? 44.307 -1.524 -37.532 1.00 43.75 103 ARG A N 1
ATOM 852 C CA . ARG A 1 103 ? 44.059 -1.066 -36.168 1.00 43.75 103 ARG A CA 1
ATOM 853 C C . ARG A 1 103 ? 44.577 -2.164 -35.249 1.00 43.75 103 ARG A C 1
ATOM 855 O O . ARG A 1 103 ? 44.354 -3.337 -35.553 1.00 43.75 103 ARG A O 1
ATOM 862 N N . PRO A 1 104 ? 45.280 -1.822 -34.159 1.00 41.53 104 PRO A N 1
ATOM 863 C CA . PRO A 1 104 ? 45.852 -2.824 -33.279 1.00 41.53 104 PRO A CA 1
ATOM 864 C C . PRO A 1 104 ? 44.721 -3.684 -32.710 1.00 41.53 104 PRO A C 1
ATOM 866 O O . PRO A 1 104 ? 43.791 -3.190 -32.070 1.00 41.53 104 PRO A O 1
ATOM 869 N N . ILE A 1 105 ? 44.792 -4.977 -33.017 1.00 40.09 105 ILE A N 1
ATOM 870 C CA . ILE A 1 105 ? 43.840 -5.997 -32.597 1.00 40.09 105 ILE A CA 1
ATOM 871 C C . ILE A 1 105 ? 43.980 -6.150 -31.081 1.00 40.09 105 ILE A C 1
ATOM 873 O O . ILE A 1 105 ? 44.955 -6.713 -30.586 1.00 40.09 105 ILE A O 1
ATOM 877 N N . LEU A 1 106 ? 42.997 -5.653 -30.332 1.00 41.06 106 LEU A N 1
ATOM 878 C CA . LEU A 1 106 ? 42.800 -6.068 -28.948 1.00 41.06 106 LEU A CA 1
ATOM 879 C C . LEU A 1 106 ? 42.259 -7.506 -28.960 1.00 41.06 106 LEU A C 1
ATOM 881 O O . LEU A 1 106 ? 41.175 -7.782 -29.467 1.00 41.06 106 LEU A O 1
ATOM 885 N N . HIS A 1 107 ? 43.063 -8.413 -28.413 1.00 45.72 107 HIS A N 1
ATOM 886 C CA . HIS A 1 107 ? 42.810 -9.842 -28.242 1.00 45.72 107 HIS A CA 1
ATOM 887 C C . HIS A 1 107 ? 41.438 -10.136 -27.572 1.00 45.72 107 HIS A C 1
ATOM 889 O O . HIS A 1 107 ? 41.062 -9.440 -26.620 1.00 45.72 107 HIS A O 1
ATOM 895 N N . PRO A 1 108 ? 40.687 -11.182 -27.988 1.00 47.47 108 PRO A N 1
ATOM 896 C CA . PRO A 1 108 ? 39.313 -11.434 -27.531 1.00 47.47 108 PRO A CA 1
ATOM 897 C C . PRO A 1 108 ? 39.194 -11.923 -26.077 1.00 47.47 108 PRO A C 1
ATOM 899 O O . PRO A 1 108 ? 38.083 -12.065 -25.574 1.00 47.47 108 PRO A O 1
ATOM 902 N N . SER A 1 109 ? 40.302 -12.100 -25.351 1.00 45.28 109 SER A N 1
ATOM 903 C CA . SER A 1 109 ? 40.270 -12.301 -23.893 1.00 45.28 109 SER A CA 1
ATOM 904 C C . SER A 1 109 ? 40.003 -11.011 -23.096 1.00 45.28 109 SER A C 1
ATOM 906 O O . SER A 1 109 ? 39.739 -11.086 -21.899 1.00 45.28 109 SER A O 1
ATOM 908 N N . ASN A 1 110 ? 39.982 -9.837 -23.744 1.00 45.84 110 ASN A N 1
ATOM 909 C CA . ASN A 1 110 ? 39.762 -8.541 -23.085 1.00 45.84 110 ASN A CA 1
ATOM 910 C C . ASN A 1 110 ? 38.344 -7.963 -23.219 1.00 45.84 110 ASN A C 1
ATOM 912 O O . ASN A 1 110 ? 38.032 -6.976 -22.549 1.00 45.84 110 ASN A O 1
ATOM 916 N N . ILE A 1 111 ? 37.439 -8.580 -23.988 1.00 46.47 111 ILE A N 1
ATOM 917 C CA . ILE A 1 111 ? 36.037 -8.110 -24.067 1.00 46.47 111 ILE A CA 1
ATOM 918 C C . ILE A 1 111 ? 35.323 -8.293 -22.712 1.00 46.47 111 ILE A C 1
ATOM 920 O O . ILE A 1 111 ? 34.399 -7.554 -22.377 1.00 46.47 111 ILE A O 1
ATOM 924 N N . ARG A 1 112 ? 35.821 -9.200 -21.860 1.00 46.34 112 ARG A N 1
ATOM 925 C CA . ARG A 1 112 ? 35.352 -9.362 -20.476 1.00 46.34 112 ARG A CA 1
ATOM 926 C C . ARG A 1 112 ? 35.890 -8.320 -19.489 1.00 46.34 112 ARG A C 1
ATOM 928 O O . ARG A 1 112 ? 35.348 -8.223 -18.391 1.00 46.34 112 ARG A O 1
ATOM 935 N N . MET A 1 113 ? 36.908 -7.532 -19.844 1.00 51.97 113 MET A N 1
ATOM 936 C CA . MET A 1 113 ? 37.605 -6.664 -18.882 1.00 51.97 113 MET A CA 1
ATOM 937 C C . MET A 1 113 ? 37.493 -5.159 -19.121 1.00 51.97 113 MET A C 1
ATOM 939 O O . MET A 1 113 ? 37.900 -4.404 -18.244 1.00 51.97 113 MET A O 1
ATOM 943 N N . CYS A 1 114 ? 36.836 -4.690 -20.181 1.00 47.16 114 CYS A N 1
ATOM 944 C CA . CYS A 1 114 ? 36.579 -3.255 -20.341 1.00 47.16 114 CYS A CA 1
ATOM 945 C C . CYS A 1 114 ? 35.165 -2.961 -20.855 1.00 47.16 114 CYS A C 1
ATOM 947 O O . CYS A 1 114 ? 34.963 -2.230 -21.819 1.00 47.16 114 CYS A O 1
ATOM 949 N N . LEU A 1 115 ? 34.144 -3.472 -20.157 1.00 57.84 115 LEU A N 1
ATOM 950 C CA . LEU A 1 115 ? 32.991 -2.602 -19.945 1.00 57.84 115 LEU A CA 1
ATOM 951 C C . LEU A 1 115 ? 33.542 -1.501 -19.036 1.00 57.84 115 LEU A C 1
ATOM 953 O O . LEU A 1 115 ? 33.658 -1.742 -17.841 1.00 57.84 115 LEU A O 1
ATOM 957 N N . ASP A 1 116 ? 34.037 -0.411 -19.628 1.00 65.25 116 ASP A N 1
ATOM 958 C CA . ASP A 1 116 ? 34.661 0.741 -18.964 1.00 65.25 116 ASP A CA 1
ATOM 959 C C . ASP A 1 116 ? 34.067 0.925 -17.554 1.00 65.25 116 ASP A C 1
ATOM 961 O O . ASP A 1 116 ? 32.841 0.874 -17.401 1.00 65.25 116 ASP A O 1
ATOM 965 N N . ASP A 1 117 ? 34.879 1.046 -16.498 1.00 69.75 117 ASP A N 1
ATOM 966 C CA . ASP A 1 117 ? 34.369 1.090 -15.113 1.00 69.75 117 ASP A CA 1
ATOM 967 C C . ASP A 1 117 ? 33.277 2.155 -14.936 1.00 69.75 117 ASP A C 1
ATOM 969 O O . ASP A 1 117 ? 32.328 1.984 -14.163 1.00 69.75 117 ASP A O 1
ATOM 973 N N . GLN A 1 118 ? 33.340 3.199 -15.761 1.00 70.38 118 GLN A N 1
ATOM 974 C CA . GLN A 1 118 ? 32.300 4.203 -15.944 1.00 70.38 118 GLN A CA 1
ATOM 975 C C . GLN A 1 118 ? 30.954 3.629 -16.414 1.00 70.38 118 GLN A C 1
ATOM 977 O O . GLN A 1 118 ? 29.906 3.970 -15.863 1.00 70.38 118 GLN A O 1
ATOM 982 N N . ILE A 1 119 ? 30.944 2.759 -17.423 1.00 77.06 119 ILE A N 1
ATOM 983 C CA . ILE A 1 119 ? 29.749 2.076 -17.934 1.00 77.06 119 ILE A CA 1
ATOM 984 C C . ILE A 1 119 ? 29.196 1.128 -16.863 1.00 77.06 119 ILE A C 1
ATOM 986 O O . ILE A 1 119 ? 28.003 1.194 -16.559 1.00 77.06 119 ILE A O 1
ATOM 990 N N . ARG A 1 120 ? 30.040 0.324 -16.198 1.00 76.62 120 ARG A N 1
ATOM 991 C CA . ARG A 1 120 ? 29.611 -0.555 -15.085 1.00 76.62 120 ARG A CA 1
ATOM 992 C C . ARG A 1 120 ? 28.959 0.233 -13.948 1.00 76.62 120 ARG A C 1
ATOM 994 O O . ARG A 1 120 ? 27.898 -0.151 -13.447 1.00 76.62 120 ARG A O 1
ATOM 1001 N N . TYR A 1 121 ? 29.560 1.357 -13.564 1.00 77.94 121 TYR A N 1
ATOM 1002 C CA . TYR A 1 121 ? 29.027 2.258 -12.545 1.00 77.94 121 TYR A CA 1
ATOM 1003 C C . TYR A 1 121 ? 27.682 2.876 -12.959 1.00 77.94 121 TYR A C 1
ATOM 1005 O O . TYR A 1 121 ? 26.732 2.891 -12.169 1.00 77.94 121 TYR A O 1
ATOM 1013 N N . LYS A 1 122 ? 27.553 3.330 -14.212 1.00 80.44 122 LYS A N 1
ATOM 1014 C CA . LYS A 1 122 ? 26.302 3.882 -14.758 1.00 80.44 122 LYS A CA 1
ATOM 1015 C C . LYS A 1 122 ? 25.181 2.839 -14.805 1.00 80.44 122 LYS A C 1
ATOM 1017 O O . LYS A 1 122 ? 24.076 3.130 -14.344 1.00 80.44 122 LYS A O 1
ATOM 1022 N N . LEU A 1 123 ? 25.455 1.618 -15.271 1.00 82.25 123 LEU A N 1
ATOM 1023 C CA . LEU A 1 123 ? 24.468 0.532 -15.286 1.00 82.25 123 LEU A CA 1
ATOM 1024 C C . LEU A 1 123 ? 24.024 0.130 -13.875 1.00 82.25 123 LEU A C 1
ATOM 1026 O O . LEU A 1 123 ? 22.839 -0.111 -13.665 1.00 82.25 123 LEU A O 1
ATOM 1030 N N . ARG A 1 124 ? 24.923 0.135 -12.881 1.00 85.00 124 ARG A N 1
ATOM 1031 C CA . ARG A 1 124 ? 24.554 -0.134 -11.477 1.00 85.00 124 ARG A CA 1
ATOM 1032 C C . ARG A 1 124 ? 23.579 0.906 -10.919 1.00 85.00 124 ARG A C 1
ATOM 1034 O O . ARG A 1 124 ? 22.715 0.576 -10.110 1.00 85.00 124 ARG A O 1
ATOM 1041 N N . ARG A 1 125 ? 23.697 2.164 -11.350 1.00 88.44 125 ARG A N 1
ATOM 1042 C CA . ARG A 1 125 ? 22.815 3.264 -10.922 1.00 88.44 125 ARG A CA 1
ATOM 1043 C C . ARG A 1 125 ? 21.476 3.280 -11.650 1.00 88.44 125 ARG A C 1
ATOM 1045 O O . ARG A 1 125 ? 20.506 3.811 -11.109 1.00 88.44 125 ARG A O 1
ATOM 1052 N N . LEU A 1 126 ? 21.400 2.700 -12.844 1.00 89.00 126 LEU A N 1
ATOM 1053 C CA . LEU A 1 126 ? 20.206 2.746 -13.684 1.00 89.00 126 LEU A CA 1
ATOM 1054 C C . LEU A 1 126 ? 18.950 2.178 -12.985 1.00 89.00 126 LEU A C 1
ATOM 1056 O O . LEU A 1 126 ? 17.948 2.894 -12.950 1.00 89.00 126 LEU A O 1
ATOM 1060 N N . PRO A 1 127 ? 18.968 0.997 -12.330 1.00 87.12 127 PRO A N 1
ATOM 1061 C CA . PRO A 1 127 ? 17.806 0.495 -11.594 1.00 87.12 127 PRO A CA 1
ATOM 1062 C C . PRO A 1 127 ? 17.345 1.434 -10.478 1.00 87.12 127 PRO A C 1
ATOM 1064 O O . PRO A 1 127 ? 16.144 1.600 -10.273 1.00 87.12 127 PRO A O 1
ATOM 1067 N N . ALA A 1 128 ? 18.279 2.075 -9.770 1.00 90.00 128 ALA A N 1
ATOM 1068 C CA . ALA A 1 128 ? 17.952 3.025 -8.709 1.00 90.00 128 ALA A CA 1
ATOM 1069 C C . ALA A 1 128 ? 17.280 4.286 -9.273 1.00 90.00 128 ALA A C 1
ATOM 1071 O O . ALA A 1 128 ? 16.286 4.762 -8.722 1.00 90.00 128 ALA A O 1
ATOM 1072 N N . ILE A 1 129 ? 17.771 4.792 -10.408 1.00 91.25 129 ILE A N 1
ATOM 1073 C CA . ILE A 1 129 ? 17.178 5.941 -11.104 1.00 91.25 129 ILE A CA 1
ATOM 1074 C C . ILE A 1 129 ? 15.776 5.594 -11.608 1.00 91.25 129 ILE A C 1
ATOM 1076 O O . ILE A 1 129 ? 14.842 6.360 -11.368 1.00 91.25 129 ILE A O 1
ATOM 1080 N N . VAL A 1 130 ? 15.611 4.436 -12.252 1.00 90.69 130 VAL A N 1
ATOM 1081 C CA . VAL A 1 130 ? 14.327 3.978 -12.803 1.00 90.69 130 VAL A CA 1
ATOM 1082 C C . VAL A 1 130 ? 13.305 3.749 -11.690 1.00 90.69 130 VAL A C 1
ATOM 1084 O O . VAL A 1 130 ? 12.201 4.290 -11.758 1.00 90.69 130 VAL A O 1
ATOM 1087 N N . ARG A 1 131 ? 13.672 3.030 -10.622 1.00 89.44 131 ARG A N 1
ATOM 1088 C CA . ARG A 1 131 ? 12.796 2.826 -9.454 1.00 89.44 131 ARG A CA 1
ATOM 1089 C C . ARG A 1 131 ? 12.447 4.147 -8.781 1.00 89.44 131 ARG A C 1
ATOM 1091 O O . ARG A 1 131 ? 11.282 4.396 -8.491 1.00 89.44 131 ARG A O 1
ATOM 1098 N N . GLY A 1 132 ? 13.428 5.028 -8.589 1.00 92.25 132 GLY A N 1
ATOM 1099 C CA . GLY A 1 132 ? 13.197 6.348 -8.009 1.00 92.25 132 GLY A CA 1
ATOM 1100 C C . GLY A 1 132 ? 12.257 7.202 -8.860 1.00 92.25 132 GLY A C 1
ATOM 1101 O O . GLY A 1 132 ? 11.371 7.868 -8.325 1.00 92.25 132 GLY A O 1
ATOM 1102 N N . TYR A 1 133 ? 12.415 7.171 -10.185 1.00 91.81 133 TYR A N 1
ATOM 1103 C CA . TYR A 1 133 ? 11.512 7.850 -11.111 1.00 91.81 133 TYR A CA 1
ATOM 1104 C C . TYR A 1 133 ? 10.091 7.299 -10.996 1.00 91.81 133 TYR A C 1
ATOM 1106 O O . TYR A 1 133 ? 9.154 8.080 -10.835 1.00 91.81 133 TYR A O 1
ATOM 1114 N N . LEU A 1 134 ? 9.936 5.974 -11.017 1.00 91.94 134 LEU A N 1
ATOM 1115 C CA . LEU A 1 134 ? 8.642 5.310 -10.899 1.00 91.94 134 LEU A CA 1
ATOM 1116 C C . LEU A 1 134 ? 7.936 5.676 -9.590 1.00 91.94 134 LEU A C 1
ATOM 1118 O O . LEU A 1 134 ? 6.785 6.102 -9.624 1.00 91.94 134 LEU A O 1
ATOM 1122 N N . VAL A 1 135 ? 8.635 5.605 -8.454 1.00 94.31 135 VAL A N 1
ATOM 1123 C CA . VAL A 1 135 ? 8.081 5.963 -7.138 1.00 94.31 135 VAL A CA 1
ATOM 1124 C C . VAL A 1 135 ? 7.637 7.425 -7.109 1.00 94.31 135 VAL A C 1
ATOM 1126 O O . VAL A 1 135 ? 6.505 7.712 -6.722 1.00 94.31 135 VAL A O 1
ATOM 1129 N N . ARG A 1 136 ? 8.478 8.361 -7.574 1.00 94.75 136 ARG A N 1
ATOM 1130 C CA . ARG A 1 136 ? 8.110 9.788 -7.645 1.00 94.75 136 ARG A CA 1
ATOM 1131 C C . ARG A 1 136 ? 6.897 10.021 -8.542 1.00 94.75 136 ARG A C 1
ATOM 1133 O O . ARG A 1 136 ? 6.033 10.825 -8.201 1.00 94.75 136 ARG A O 1
ATOM 1140 N N . ARG A 1 137 ? 6.816 9.324 -9.679 1.00 93.38 137 ARG A N 1
ATOM 1141 C CA . ARG A 1 137 ? 5.673 9.421 -10.594 1.00 93.38 137 ARG A CA 1
ATOM 1142 C C . ARG A 1 137 ? 4.401 8.853 -9.982 1.00 93.38 137 ARG A C 1
ATOM 1144 O O . ARG A 1 137 ? 3.382 9.528 -10.053 1.00 93.38 137 ARG A O 1
ATOM 1151 N N . LEU A 1 138 ? 4.461 7.689 -9.343 1.00 93.50 138 LEU A N 1
ATOM 1152 C CA . LEU A 1 138 ? 3.320 7.099 -8.641 1.00 93.50 138 LEU A CA 1
ATOM 1153 C C . LEU A 1 138 ? 2.819 8.011 -7.519 1.00 93.50 138 LEU A C 1
ATOM 1155 O O . LEU A 1 138 ? 1.622 8.267 -7.442 1.00 93.50 138 LEU A O 1
ATOM 1159 N N . LEU A 1 139 ? 3.715 8.583 -6.711 1.00 93.12 139 LEU A N 1
ATOM 1160 C CA . LEU A 1 139 ? 3.353 9.539 -5.655 1.00 93.12 139 LEU A CA 1
ATOM 1161 C C . LEU A 1 139 ? 2.662 10.800 -6.192 1.00 93.12 139 LEU A C 1
ATOM 1163 O O . LEU A 1 139 ? 1.836 11.393 -5.499 1.00 93.12 139 LEU A O 1
ATOM 1167 N N . ALA A 1 140 ? 2.999 11.220 -7.412 1.00 91.88 140 ALA A N 1
ATOM 1168 C CA . ALA A 1 140 ? 2.400 12.390 -8.043 1.00 91.88 140 ALA A CA 1
ATOM 1169 C C . ALA A 1 140 ? 0.988 12.132 -8.592 1.00 91.88 140 ALA A C 1
ATOM 1171 O O . ALA A 1 140 ? 0.261 13.098 -8.837 1.00 91.88 140 ALA A O 1
ATOM 1172 N N . THR A 1 141 ? 0.584 10.871 -8.766 1.00 94.38 141 THR A N 1
ATOM 1173 C CA . THR A 1 141 ? -0.738 10.529 -9.309 1.00 94.38 141 THR A CA 1
ATOM 1174 C C . THR A 1 141 ? -1.860 11.006 -8.390 1.00 94.38 141 THR A C 1
ATOM 1176 O O . THR A 1 141 ? -1.715 11.040 -7.163 1.00 94.38 141 THR A O 1
ATOM 1179 N N . GLY A 1 142 ? -2.999 11.379 -8.973 1.00 90.94 142 GLY A N 1
ATOM 1180 C CA . GLY A 1 142 ? -4.169 11.853 -8.233 1.00 90.94 142 GLY A CA 1
ATOM 1181 C C . GLY A 1 142 ? -4.640 10.848 -7.183 1.00 90.94 142 GLY A C 1
ATOM 1182 O O . GLY A 1 142 ? -4.889 11.234 -6.043 1.00 90.94 142 GLY A O 1
ATOM 1183 N N . LYS A 1 143 ? -4.656 9.553 -7.525 1.00 92.06 143 LYS A N 1
ATOM 1184 C CA . LYS A 1 143 ? -5.045 8.479 -6.601 1.00 92.06 143 LYS A CA 1
ATOM 1185 C C . LYS A 1 143 ? -4.189 8.476 -5.330 1.00 92.06 143 LYS A C 1
ATOM 1187 O O . LYS A 1 143 ? -4.726 8.567 -4.229 1.00 92.06 143 LYS A O 1
ATOM 1192 N N . ILE A 1 144 ? -2.863 8.412 -5.468 1.00 94.56 144 ILE A N 1
ATOM 1193 C CA . ILE A 1 144 ? -1.949 8.333 -4.315 1.00 94.56 144 ILE A CA 1
ATOM 1194 C C . ILE A 1 144 ? -1.916 9.645 -3.532 1.00 94.56 144 ILE A C 1
ATOM 1196 O O . ILE A 1 144 ? -1.813 9.646 -2.304 1.00 94.56 144 ILE A O 1
ATOM 1200 N N . ARG A 1 145 ? -2.058 10.779 -4.221 1.00 94.31 145 ARG A N 1
ATOM 1201 C CA . ARG A 1 145 ? -2.162 12.091 -3.580 1.00 94.31 145 ARG A CA 1
ATOM 1202 C C . ARG A 1 145 ? -3.396 12.191 -2.688 1.00 94.31 145 ARG A C 1
ATOM 1204 O O . ARG A 1 145 ? -3.269 12.654 -1.555 1.00 94.31 145 ARG A O 1
ATOM 1211 N N . ASN A 1 146 ? -4.547 11.744 -3.189 1.00 93.75 146 ASN A N 1
ATOM 1212 C CA . ASN A 1 146 ? -5.794 11.702 -2.431 1.00 93.75 146 ASN A CA 1
ATOM 1213 C C . ASN A 1 146 ? -5.658 10.762 -1.237 1.00 93.75 146 ASN A C 1
ATOM 1215 O O . ASN A 1 146 ? -5.973 11.157 -0.124 1.00 93.75 146 ASN A O 1
ATOM 1219 N N . LEU A 1 147 ? -5.069 9.585 -1.441 1.00 95.00 147 LEU A N 1
ATOM 1220 C CA . LEU A 1 147 ? -4.851 8.615 -0.375 1.00 95.00 147 LEU A CA 1
ATOM 1221 C C . LEU A 1 147 ? -3.971 9.164 0.757 1.00 95.00 147 LEU A C 1
ATOM 1223 O O . LEU A 1 147 ? -4.317 9.056 1.929 1.00 95.00 147 LEU A O 1
ATOM 1227 N N . ARG A 1 148 ? -2.864 9.840 0.420 1.00 95.31 148 ARG A N 1
ATOM 1228 C CA . ARG A 1 148 ? -2.002 10.505 1.410 1.00 95.31 148 ARG A CA 1
ATOM 1229 C C . ARG A 1 148 ? -2.739 11.612 2.168 1.00 95.31 148 ARG A C 1
ATOM 1231 O O . ARG A 1 148 ? -2.483 11.800 3.355 1.00 95.31 148 ARG A O 1
ATOM 1238 N N . ARG A 1 149 ? -3.617 12.357 1.488 1.00 96.00 149 ARG A N 1
ATOM 1239 C CA . ARG A 1 149 ? -4.474 13.365 2.125 1.00 96.00 149 ARG A CA 1
ATOM 1240 C C . ARG A 1 149 ? -5.452 12.694 3.092 1.00 96.00 149 ARG A C 1
ATOM 1242 O O . ARG A 1 149 ? -5.443 13.056 4.256 1.00 96.00 149 ARG A O 1
ATOM 1249 N N . THR A 1 150 ? -6.172 11.656 2.669 1.00 95.00 150 THR A N 1
ATOM 1250 C CA . THR A 1 150 ? -7.087 10.892 3.532 1.00 95.00 150 THR A CA 1
ATOM 1251 C C . THR A 1 150 ? -6.392 10.350 4.779 1.00 95.00 150 THR A C 1
ATOM 1253 O O . THR A 1 150 ? -6.917 10.518 5.875 1.00 95.00 150 THR A O 1
ATOM 1256 N N . ILE A 1 151 ? -5.198 9.760 4.648 1.00 95.62 151 ILE A N 1
ATOM 1257 C CA . ILE A 1 151 ? -4.409 9.273 5.795 1.00 95.62 151 ILE A CA 1
ATOM 1258 C C . ILE A 1 151 ? -4.099 10.420 6.760 1.00 95.62 151 ILE A C 1
ATOM 1260 O O . ILE A 1 151 ? -4.342 10.298 7.958 1.00 95.62 151 ILE A O 1
ATOM 1264 N N . ARG A 1 152 ? -3.598 11.547 6.240 1.00 96.50 152 ARG A N 1
ATOM 1265 C CA . ARG A 1 152 ? -3.283 12.727 7.052 1.00 96.50 152 ARG A CA 1
ATOM 1266 C C . ARG A 1 152 ? -4.519 13.240 7.782 1.00 96.50 152 ARG A C 1
ATOM 1268 O O . ARG A 1 152 ? -4.465 13.398 8.996 1.00 96.50 152 ARG A O 1
ATOM 1275 N N . ASP A 1 153 ? -5.607 13.462 7.062 1.00 95.19 153 ASP A N 1
ATOM 1276 C CA . ASP A 1 153 ? -6.821 14.059 7.609 1.00 95.19 153 ASP A CA 1
ATOM 1277 C C . ASP A 1 153 ? -7.445 13.130 8.663 1.00 95.19 153 ASP A C 1
ATOM 1279 O O . ASP A 1 153 ? -7.716 13.560 9.781 1.00 95.19 153 ASP A O 1
ATOM 1283 N N . THR A 1 154 ? -7.546 11.828 8.373 1.00 94.31 154 THR A N 1
ATOM 1284 C CA . THR A 1 154 ? -8.059 10.819 9.320 1.00 94.31 154 THR A CA 1
ATOM 1285 C C . THR A 1 154 ? -7.177 10.728 10.566 1.00 94.31 154 THR A C 1
ATOM 1287 O O . THR A 1 154 ? -7.690 10.707 11.682 1.00 94.31 154 THR A O 1
ATOM 1290 N N . SER A 1 155 ? -5.848 10.741 10.406 1.00 93.62 155 SER A N 1
ATOM 1291 C CA . SER A 1 155 ? -4.918 10.731 11.543 1.00 93.62 155 SER A CA 1
ATOM 1292 C C . SER A 1 155 ? -5.027 11.996 12.397 1.00 93.62 155 SER A C 1
ATOM 1294 O O . SER A 1 155 ? -4.978 11.916 13.620 1.00 93.62 155 SER A O 1
ATOM 1296 N N . ALA A 1 156 ? -5.237 13.160 11.775 1.00 94.00 156 ALA A N 1
ATOM 1297 C CA . ALA A 1 156 ? -5.410 14.421 12.483 1.00 94.00 156 ALA A CA 1
ATOM 1298 C C . ALA A 1 156 ? -6.719 14.437 13.281 1.00 94.00 156 ALA A C 1
ATOM 1300 O O . ALA A 1 156 ? -6.733 14.905 14.420 1.00 94.00 156 ALA A O 1
ATOM 1301 N N . ILE A 1 157 ? -7.798 13.889 12.718 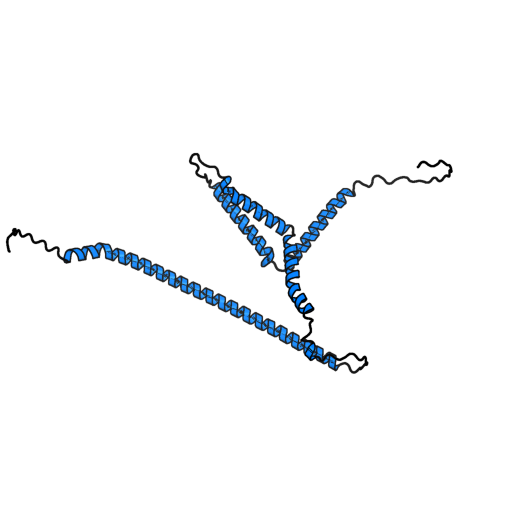1.00 92.81 157 ILE A N 1
ATOM 1302 C CA . ILE A 1 157 ? -9.064 13.708 13.436 1.00 92.81 157 ILE A CA 1
ATOM 1303 C C . ILE A 1 157 ? -8.852 12.766 14.623 1.00 92.81 157 ILE A C 1
ATOM 1305 O O . ILE A 1 157 ? -9.254 13.100 15.732 1.00 92.81 157 ILE A O 1
ATOM 1309 N N . LEU A 1 158 ? -8.159 11.642 14.427 1.00 91.31 158 LEU A N 1
ATOM 1310 C CA . LEU A 1 158 ? -7.910 10.655 15.480 1.00 91.31 158 LEU A CA 1
ATOM 1311 C C . LEU A 1 158 ? -7.063 11.219 16.634 1.00 91.31 158 LEU A C 1
ATOM 1313 O O . LEU A 1 158 ? -7.381 11.011 17.801 1.00 91.31 158 LEU A O 1
ATOM 1317 N N . VAL A 1 159 ? -6.014 11.985 16.321 1.00 90.25 159 VAL A N 1
ATOM 1318 C CA . VAL A 1 159 ? -5.154 12.641 17.324 1.00 90.25 159 VAL A CA 1
ATOM 1319 C C . VAL A 1 159 ? -5.925 13.698 18.112 1.00 90.25 159 VAL A C 1
ATOM 1321 O O . VAL A 1 159 ? -5.759 13.811 19.327 1.00 90.25 159 VAL A O 1
ATOM 1324 N N . ASN A 1 160 ? -6.782 14.468 17.441 1.00 88.50 160 ASN A N 1
ATOM 1325 C CA . ASN A 1 160 ? -7.596 15.489 18.098 1.00 88.50 160 ASN A CA 1
ATOM 1326 C C . ASN A 1 160 ? -8.882 14.927 18.713 1.00 88.50 160 ASN A C 1
ATOM 1328 O O . ASN A 1 160 ? -9.574 15.657 19.415 1.00 88.50 160 ASN A O 1
ATOM 1332 N N . PHE A 1 161 ? -9.183 13.642 18.516 1.00 87.69 161 PHE A N 1
ATOM 1333 C CA . PHE A 1 161 ? -10.426 13.021 18.961 1.00 87.69 161 PHE A CA 1
ATOM 1334 C C . PHE A 1 161 ? -10.655 13.218 20.460 1.00 87.69 161 PHE A C 1
ATOM 1336 O O . PHE A 1 161 ? -11.689 13.739 20.860 1.00 87.69 161 PHE A O 1
ATOM 1343 N N . LYS A 1 162 ? -9.630 12.945 21.281 1.00 78.88 162 LYS A N 1
ATOM 1344 C CA . LYS A 1 162 ? -9.694 13.116 22.742 1.00 78.88 162 LYS A CA 1
ATOM 1345 C C . LYS A 1 162 ? -9.935 14.557 23.195 1.00 78.88 162 LYS A C 1
ATOM 1347 O O . LYS A 1 162 ? -10.487 14.753 24.267 1.00 78.88 162 LYS A O 1
ATOM 1352 N N . LYS A 1 163 ? -9.510 15.550 22.407 1.00 80.94 163 LYS A N 1
ATOM 1353 C CA . LYS A 1 163 ? -9.706 16.975 22.722 1.00 80.94 163 LYS A CA 1
ATOM 1354 C C . LYS A 1 163 ? -11.128 17.452 22.423 1.00 80.94 163 LYS A C 1
ATOM 1356 O O . LYS A 1 163 ? -11.534 18.470 22.960 1.00 80.94 163 LYS A O 1
ATOM 1361 N N . ASN A 1 164 ? -11.843 16.740 21.553 1.00 75.94 164 ASN A N 1
ATOM 1362 C CA . ASN A 1 164 ? -13.211 17.065 21.155 1.00 75.94 164 ASN A CA 1
ATOM 1363 C C . ASN A 1 164 ? -14.268 16.328 21.996 1.00 75.94 164 ASN A C 1
ATOM 1365 O O . ASN A 1 164 ? -15.458 16.560 21.805 1.00 75.94 164 ASN A O 1
ATOM 1369 N N . LEU A 1 165 ? -13.847 15.438 22.901 1.00 81.69 165 LEU A N 1
ATOM 1370 C CA . LEU A 1 165 ? -14.741 14.773 23.843 1.00 81.69 165 LEU A CA 1
ATOM 1371 C C . LEU A 1 165 ? -15.135 15.745 24.957 1.00 81.69 165 LEU A C 1
ATOM 1373 O O . LEU A 1 165 ? -14.303 16.511 25.448 1.00 81.69 165 LEU A O 1
ATOM 1377 N N . GLN A 1 166 ? -16.403 15.697 25.359 1.00 76.69 166 GLN A N 1
ATOM 1378 C CA . GLN A 1 166 ? -16.904 16.520 26.453 1.00 76.69 166 GLN A CA 1
ATOM 1379 C C . GLN A 1 166 ? -16.276 16.063 27.773 1.00 76.69 166 GLN A C 1
ATOM 1381 O O . GLN A 1 166 ? -16.061 14.871 27.996 1.00 76.69 166 GLN A O 1
ATOM 1386 N N . THR A 1 167 ? -15.958 17.011 28.646 1.00 78.69 167 THR A N 1
ATOM 1387 C CA . THR A 1 167 ? -15.516 16.728 30.012 1.00 78.69 167 THR A CA 1
ATOM 1388 C C . THR A 1 167 ? -16.670 16.961 30.967 1.00 78.69 167 THR A C 1
ATOM 1390 O O . THR A 1 167 ? -17.281 18.027 30.931 1.00 78.69 167 THR A O 1
ATOM 1393 N N . ASP A 1 168 ? -16.933 15.986 31.829 1.00 73.31 168 ASP A N 1
ATOM 1394 C CA . ASP A 1 168 ? -17.865 16.140 32.942 1.00 73.31 168 ASP A CA 1
ATOM 1395 C C . ASP A 1 168 ? -17.342 17.145 33.976 1.00 73.31 168 ASP A C 1
ATOM 1397 O O . ASP A 1 168 ? -16.157 17.489 33.992 1.00 73.31 168 ASP A O 1
ATOM 1401 N N . ASN A 1 169 ? -18.225 17.566 34.887 1.00 68.25 169 ASN A N 1
ATOM 1402 C CA . ASN A 1 169 ? -17.921 18.511 35.970 1.00 68.25 169 ASN A CA 1
ATOM 1403 C C . ASN A 1 169 ? -16.730 18.074 36.857 1.00 68.25 169 ASN A C 1
ATOM 1405 O O . ASN A 1 169 ? -16.055 18.926 37.428 1.00 68.25 169 ASN A O 1
ATOM 1409 N N . ASP A 1 170 ? -16.424 16.771 36.905 1.00 74.19 170 ASP A N 1
ATOM 1410 C CA . ASP A 1 170 ? -15.281 16.184 37.626 1.00 74.19 170 ASP A CA 1
ATOM 1411 C C . ASP A 1 170 ? -13.983 16.108 36.789 1.00 74.19 170 ASP A C 1
ATOM 1413 O O . ASP A 1 170 ? -13.008 15.461 37.181 1.00 74.19 170 ASP A O 1
ATOM 1417 N N . GLY A 1 171 ? -13.956 16.707 35.593 1.00 72.38 171 GLY A N 1
ATOM 1418 C CA . GLY A 1 171 ? -12.801 16.702 34.685 1.00 72.38 171 GLY A CA 1
ATOM 1419 C C . GLY A 1 171 ? -12.550 15.365 33.975 1.00 72.38 171 GLY A C 1
ATOM 1420 O O . GLY A 1 171 ? -11.500 15.177 33.358 1.00 72.38 171 GLY A O 1
ATOM 1421 N N . ARG A 1 172 ? -13.496 14.419 34.048 1.00 76.19 172 ARG A N 1
ATOM 1422 C CA . ARG A 1 172 ? -13.423 13.120 33.360 1.00 76.19 172 ARG A CA 1
ATOM 1423 C C . ARG A 1 172 ? -13.996 13.228 31.950 1.00 76.19 172 ARG A C 1
ATOM 1425 O O . ARG A 1 172 ? -15.013 13.876 31.741 1.00 76.19 172 ARG A O 1
ATOM 1432 N N . LEU A 1 173 ? -13.351 12.575 30.985 1.00 77.31 173 LEU A N 1
ATOM 1433 C CA . LEU A 1 173 ? -13.833 12.526 29.603 1.00 77.31 173 LEU A CA 1
ATOM 1434 C C . LEU A 1 173 ? -15.104 11.673 29.525 1.00 77.31 173 LEU A C 1
ATOM 1436 O O . LEU A 1 173 ? -15.078 10.495 29.887 1.00 77.31 173 LEU A O 1
ATOM 1440 N N . MET A 1 174 ? -16.182 12.260 29.019 1.00 79.19 174 MET A N 1
ATOM 1441 C CA . MET A 1 174 ? -17.410 11.563 28.667 1.00 79.19 174 MET A CA 1
ATOM 1442 C C . MET A 1 174 ? -17.258 10.951 27.282 1.00 79.19 174 MET A C 1
ATOM 1444 O O . MET A 1 174 ? -17.046 11.649 26.292 1.00 79.19 174 MET A O 1
ATOM 1448 N N . VAL A 1 175 ? -17.326 9.622 27.232 1.00 83.94 175 VAL A N 1
ATOM 1449 C CA . VAL A 1 175 ? -17.241 8.845 25.996 1.00 83.94 175 VAL A CA 1
ATOM 1450 C C . VAL A 1 175 ? -18.590 8.190 25.758 1.00 83.94 175 VAL A C 1
ATOM 1452 O O . VAL A 1 175 ? -18.998 7.310 26.515 1.00 83.94 175 VAL A O 1
ATOM 1455 N N . THR A 1 176 ? -19.269 8.599 24.692 1.00 86.75 176 THR A N 1
ATOM 1456 C CA . THR A 1 176 ? -20.537 8.000 24.268 1.00 86.75 176 THR A CA 1
ATOM 1457 C C . THR A 1 176 ? -20.269 6.723 23.471 1.00 86.75 176 THR A C 1
ATOM 1459 O O . THR A 1 176 ? -19.233 6.584 22.819 1.00 86.75 176 THR A O 1
ATOM 1462 N N . GLU A 1 177 ? -21.223 5.793 23.427 1.00 88.06 177 GLU A N 1
ATOM 1463 C CA . GLU A 1 177 ? -21.147 4.624 22.536 1.00 88.06 177 GLU A CA 1
ATOM 1464 C C . GLU A 1 177 ? -20.934 5.031 21.061 1.00 88.06 177 GLU A C 1
ATOM 1466 O O . GLU A 1 177 ? -20.156 4.409 20.335 1.00 88.06 177 GLU A O 1
ATOM 1471 N N . GLN A 1 178 ? -21.546 6.142 20.638 1.00 89.94 178 GLN A N 1
ATOM 1472 C CA . GLN A 1 178 ? -21.356 6.724 19.306 1.00 89.94 178 GLN A CA 1
ATOM 1473 C C . GLN A 1 178 ? -19.905 7.157 19.054 1.00 89.94 178 GLN A C 1
ATOM 1475 O O . GLN A 1 178 ? -19.377 6.919 17.966 1.00 89.94 178 GLN A O 1
ATOM 1480 N N . ASP A 1 179 ? -19.237 7.719 20.063 1.00 89.19 179 ASP A N 1
ATOM 1481 C CA . ASP A 1 179 ? -17.835 8.138 19.979 1.00 89.19 179 ASP A CA 1
ATOM 1482 C C . ASP A 1 179 ? -16.915 6.925 19.796 1.00 89.19 179 ASP A C 1
ATOM 1484 O O . ASP A 1 179 ? -15.986 6.952 18.984 1.00 89.19 179 ASP A O 1
ATOM 1488 N N . VAL A 1 180 ? -17.209 5.820 20.490 1.00 89.81 180 VAL A N 1
ATOM 1489 C CA . VAL A 1 180 ? -16.479 4.550 20.342 1.00 89.81 180 VAL A CA 1
ATOM 1490 C C . VAL A 1 180 ? -16.653 3.978 18.935 1.00 89.81 180 VAL A C 1
ATOM 1492 O O . VAL A 1 180 ? -15.671 3.567 18.306 1.00 89.81 180 VAL A O 1
ATOM 1495 N N . LEU A 1 181 ? -17.882 3.966 18.412 1.00 93.25 181 LEU A N 1
ATOM 1496 C CA . LEU A 1 181 ? -18.166 3.484 17.059 1.00 93.25 181 LEU A CA 1
ATOM 1497 C C . LEU A 1 181 ? -17.478 4.344 15.997 1.00 93.25 181 LEU A C 1
ATOM 1499 O O . LEU A 1 181 ? -16.842 3.803 15.089 1.00 93.25 181 LEU A O 1
ATOM 1503 N N . PHE A 1 182 ? -17.540 5.667 16.131 1.00 92.69 182 PHE A N 1
ATOM 1504 C CA . PHE A 1 182 ? -16.871 6.594 15.224 1.00 92.69 182 PHE A CA 1
ATOM 1505 C C . PHE A 1 182 ? -15.348 6.422 15.261 1.00 92.69 182 PHE A C 1
ATOM 1507 O O . PHE A 1 182 ? -14.715 6.292 14.212 1.00 92.69 182 PHE A O 1
ATOM 1514 N N . HIS A 1 183 ? -14.750 6.315 16.451 1.00 93.69 183 HIS A N 1
ATOM 1515 C CA . HIS A 1 183 ? -13.320 6.043 16.599 1.00 93.69 183 HIS A CA 1
ATOM 1516 C C . HIS A 1 183 ? -12.919 4.726 15.919 1.00 93.69 183 HIS A C 1
ATOM 1518 O O . HIS A 1 183 ? -11.934 4.674 15.179 1.00 93.69 183 HIS A O 1
ATOM 1524 N N . ARG A 1 184 ? -13.705 3.658 16.104 1.00 94.19 184 ARG A N 1
ATOM 1525 C CA . ARG A 1 184 ? -13.469 2.366 15.442 1.00 94.19 184 ARG A CA 1
ATOM 1526 C C . ARG A 1 184 ? -13.530 2.489 13.918 1.00 94.19 184 ARG A C 1
ATOM 1528 O O . ARG A 1 184 ? -12.681 1.918 13.233 1.00 94.19 184 ARG A O 1
ATOM 1535 N N . GLN A 1 185 ? -14.492 3.240 13.387 1.00 95.75 185 GLN A N 1
ATOM 1536 C CA . GLN A 1 185 ? -14.608 3.489 11.948 1.00 95.75 185 GLN A CA 1
ATOM 1537 C C . GLN A 1 185 ? -13.420 4.291 11.405 1.00 95.75 185 GLN A C 1
ATOM 1539 O O . GLN A 1 185 ? -12.885 3.940 10.354 1.00 95.75 185 GLN A O 1
ATOM 1544 N N . LEU A 1 186 ? -12.958 5.315 12.127 1.00 95.00 186 LEU A N 1
ATOM 1545 C CA . LEU A 1 186 ? -11.767 6.078 11.747 1.00 95.00 186 LEU A CA 1
ATOM 1546 C C . LEU A 1 186 ? -10.515 5.202 11.712 1.00 95.00 186 LEU A C 1
ATOM 1548 O O . LEU A 1 186 ? -9.752 5.275 10.749 1.00 95.00 186 LEU A O 1
ATOM 1552 N N . CYS A 1 187 ? -10.319 4.347 12.718 1.00 93.56 187 CYS A N 1
ATOM 1553 C CA . CYS A 1 187 ? -9.208 3.397 12.740 1.00 93.56 187 CYS A CA 1
ATOM 1554 C C . CYS A 1 187 ? -9.260 2.444 11.541 1.00 93.56 187 CYS A C 1
ATOM 1556 O O . CYS A 1 187 ? -8.263 2.304 10.835 1.00 93.56 187 CYS A O 1
ATOM 1558 N N . ALA A 1 188 ? -10.425 1.856 11.257 1.00 96.38 188 ALA A N 1
ATOM 1559 C CA . ALA A 1 188 ? -10.602 0.962 10.114 1.00 96.38 188 ALA A CA 1
ATOM 1560 C C . ALA A 1 188 ? -10.351 1.677 8.773 1.00 96.38 188 ALA A C 1
ATOM 1562 O O . ALA A 1 188 ? -9.724 1.126 7.867 1.00 96.38 188 ALA A O 1
ATOM 1563 N N . GLN A 1 189 ? -10.796 2.928 8.641 1.00 95.75 189 GLN A N 1
ATOM 1564 C CA . GLN A 1 189 ? -10.572 3.739 7.445 1.00 95.75 189 GLN A CA 1
ATOM 1565 C C . GLN A 1 189 ? -9.093 4.098 7.264 1.00 95.75 189 GLN A C 1
ATOM 1567 O O . GLN A 1 189 ? -8.578 4.062 6.140 1.00 95.75 189 GLN A O 1
ATOM 1572 N N . LEU A 1 190 ? -8.399 4.433 8.353 1.00 95.56 190 LEU A N 1
ATOM 1573 C CA . LEU A 1 190 ? -6.968 4.715 8.342 1.00 95.56 190 LEU A CA 1
ATOM 1574 C C . LEU A 1 190 ? -6.177 3.466 7.945 1.00 95.56 190 LEU A C 1
ATOM 1576 O O . LEU A 1 190 ? -5.341 3.536 7.045 1.00 95.56 190 LEU A O 1
ATOM 1580 N N . GLU A 1 191 ? -6.490 2.322 8.550 1.00 95.69 191 GLU A N 1
ATOM 1581 C CA . GLU A 1 191 ? -5.878 1.031 8.238 1.00 95.69 191 GLU A CA 1
ATOM 1582 C C . GLU A 1 191 ? -6.078 0.661 6.766 1.00 95.69 191 GLU A C 1
ATOM 1584 O O . GLU A 1 191 ? -5.106 0.405 6.048 1.00 95.69 191 GLU A O 1
ATOM 1589 N N . LYS A 1 192 ? -7.320 0.738 6.275 1.00 96.19 192 LYS A N 1
ATOM 1590 C CA . LYS A 1 192 ? -7.656 0.511 4.865 1.00 96.19 192 LYS A CA 1
ATOM 1591 C C . LYS A 1 192 ? -6.849 1.420 3.940 1.00 96.19 192 LYS A C 1
ATOM 1593 O O . LYS A 1 192 ? -6.307 0.952 2.939 1.00 96.19 192 LYS A O 1
ATOM 1598 N N . SER A 1 193 ? -6.745 2.704 4.276 1.00 93.75 193 SER A N 1
ATOM 1599 C CA . SER A 1 193 ? -6.032 3.689 3.456 1.00 93.75 193 SER A CA 1
ATOM 1600 C C . SER A 1 193 ? -4.522 3.420 3.421 1.00 93.75 193 SER A C 1
ATOM 1602 O O . SER A 1 193 ? -3.896 3.487 2.361 1.00 93.75 193 SER A O 1
ATOM 1604 N N . CYS A 1 194 ? -3.930 3.054 4.559 1.00 94.12 194 CYS A N 1
ATOM 1605 C CA . CYS A 1 194 ? -2.530 2.641 4.653 1.00 94.12 194 CYS A CA 1
ATOM 1606 C C . CYS A 1 194 ? -2.264 1.354 3.861 1.00 94.12 194 CYS A C 1
ATOM 1608 O O . CYS A 1 194 ? -1.271 1.268 3.134 1.00 94.12 194 CYS A O 1
ATOM 1610 N N . HIS A 1 195 ? -3.168 0.376 3.939 1.00 95.75 195 HIS A N 1
ATOM 1611 C CA . HIS A 1 195 ? -3.051 -0.866 3.183 1.00 95.75 195 HIS A CA 1
ATOM 1612 C C . HIS A 1 195 ? -3.179 -0.630 1.674 1.00 95.75 195 HIS A C 1
ATOM 1614 O O . HIS A 1 195 ? -2.409 -1.182 0.889 1.00 95.75 195 HIS A O 1
ATOM 1620 N N . GLU A 1 196 ? -4.094 0.236 1.237 1.00 93.88 196 GLU A N 1
ATOM 1621 C CA . GLU A 1 196 ? -4.208 0.612 -0.174 1.00 93.88 196 GLU A CA 1
ATOM 1622 C C . GLU A 1 196 ? -2.946 1.334 -0.677 1.00 93.88 196 GLU A C 1
ATOM 1624 O O . GLU A 1 196 ? -2.514 1.130 -1.822 1.00 93.88 196 GLU A O 1
ATOM 1629 N N . PHE A 1 197 ? -2.308 2.131 0.184 1.00 92.19 197 PHE A N 1
ATOM 1630 C CA . PHE A 1 197 ? -1.052 2.801 -0.135 1.00 92.19 197 PHE A CA 1
ATOM 1631 C C . PHE A 1 197 ? 0.049 1.760 -0.329 1.00 92.19 197 PHE A C 1
ATOM 1633 O O . PHE A 1 197 ? 0.691 1.738 -1.378 1.00 92.19 197 PHE A O 1
ATOM 1640 N N . TYR A 1 198 ? 0.202 0.838 0.625 1.00 94.81 198 TYR A N 1
ATOM 1641 C CA . TYR A 1 198 ? 1.141 -0.278 0.529 1.00 94.81 198 TYR A CA 1
ATOM 1642 C C . TYR A 1 198 ? 0.909 -1.111 -0.739 1.00 94.81 198 TYR A C 1
ATOM 1644 O O . TYR A 1 198 ? 1.830 -1.328 -1.532 1.00 94.81 198 TYR A O 1
ATOM 1652 N N . ARG A 1 199 ? -0.341 -1.504 -0.999 1.00 93.19 199 ARG A N 1
ATOM 1653 C CA . ARG A 1 199 ? -0.716 -2.288 -2.177 1.00 93.19 199 ARG A CA 1
ATOM 1654 C C . ARG A 1 199 ? -0.286 -1.609 -3.471 1.00 93.19 199 ARG A C 1
ATOM 1656 O O . ARG A 1 199 ? 0.223 -2.281 -4.362 1.00 93.19 199 ARG A O 1
ATOM 1663 N N . SER A 1 200 ? -0.436 -0.290 -3.564 1.00 90.50 200 SER A N 1
ATOM 1664 C CA . SER A 1 200 ? -0.099 0.474 -4.769 1.00 90.50 200 SER A CA 1
ATOM 1665 C C . SER A 1 200 ? 1.390 0.421 -5.132 1.00 90.50 200 SER A C 1
ATOM 1667 O O . SER A 1 200 ? 1.718 0.405 -6.319 1.00 90.50 200 SER A O 1
ATOM 1669 N N . PHE A 1 201 ? 2.288 0.355 -4.144 1.00 89.19 201 PHE A N 1
ATOM 1670 C CA . PHE A 1 201 ? 3.739 0.317 -4.373 1.00 89.19 201 PHE A CA 1
ATOM 1671 C C . PHE A 1 201 ? 4.321 -1.098 -4.396 1.00 89.19 201 PHE A C 1
ATOM 1673 O O . PHE A 1 201 ? 5.228 -1.352 -5.188 1.00 89.19 201 PHE A O 1
ATOM 1680 N N . PHE A 1 202 ? 3.813 -2.002 -3.555 1.00 89.00 202 PHE A N 1
ATOM 1681 C CA . PHE A 1 202 ? 4.475 -3.280 -3.274 1.00 89.00 202 PHE A CA 1
ATOM 1682 C C . PHE A 1 202 ? 3.749 -4.505 -3.833 1.00 89.00 202 PHE A C 1
ATOM 1684 O O . PHE A 1 202 ? 4.402 -5.481 -4.182 1.00 89.00 202 PHE A O 1
ATOM 1691 N N . GLN A 1 203 ? 2.420 -4.465 -3.949 1.00 91.38 203 GLN A N 1
ATOM 1692 C CA . GLN A 1 203 ? 1.634 -5.604 -4.449 1.00 91.38 203 GLN A CA 1
ATOM 1693 C C . GLN A 1 203 ? 1.160 -5.405 -5.895 1.00 91.38 203 GLN A C 1
ATOM 1695 O O . GLN A 1 203 ? 0.855 -6.366 -6.599 1.00 91.38 203 GLN A O 1
ATOM 1700 N N . LEU A 1 204 ? 1.056 -4.156 -6.354 1.00 89.56 204 LEU A N 1
ATOM 1701 C CA . LEU A 1 204 ? 0.624 -3.847 -7.709 1.00 89.56 204 LEU A CA 1
ATOM 1702 C C . LEU A 1 204 ? 1.751 -4.154 -8.708 1.00 89.56 204 LEU A C 1
ATOM 1704 O O . LEU A 1 204 ? 2.862 -3.650 -8.578 1.00 89.56 204 LEU A O 1
ATOM 1708 N N . SER A 1 205 ? 1.451 -4.943 -9.743 1.00 91.81 205 SER A N 1
ATOM 1709 C CA . SER A 1 205 ? 2.397 -5.233 -10.830 1.00 91.81 205 SER A CA 1
ATOM 1710 C C . SER A 1 205 ? 2.867 -3.953 -11.536 1.00 91.81 205 SER A C 1
ATOM 1712 O O . SER A 1 205 ? 2.069 -3.025 -11.703 1.00 91.81 205 SER A O 1
ATOM 1714 N N . LEU A 1 206 ? 4.091 -3.953 -12.074 1.00 89.94 206 LEU A N 1
ATOM 1715 C CA . LEU A 1 206 ? 4.660 -2.823 -12.826 1.00 89.94 206 LEU A CA 1
ATOM 1716 C C . LEU A 1 206 ? 3.755 -2.336 -13.971 1.00 89.94 206 LEU A C 1
ATOM 1718 O O . LEU A 1 206 ? 3.605 -1.132 -14.155 1.00 89.94 206 LEU A O 1
ATOM 1722 N N . ALA A 1 207 ? 3.105 -3.249 -14.701 1.00 90.81 207 ALA A N 1
ATOM 1723 C CA . ALA A 1 207 ? 2.184 -2.894 -15.783 1.00 90.81 207 ALA A CA 1
ATOM 1724 C C . ALA A 1 207 ? 1.026 -2.009 -15.286 1.00 90.81 207 ALA A C 1
ATOM 1726 O O . ALA A 1 207 ? 0.803 -0.920 -15.807 1.00 90.81 207 ALA A O 1
ATOM 1727 N N . LYS A 1 208 ? 0.365 -2.425 -14.201 1.00 91.38 208 LYS A N 1
ATOM 1728 C CA . LYS A 1 208 ? -0.720 -1.669 -13.553 1.00 91.38 208 LYS A CA 1
ATOM 1729 C C . LYS A 1 208 ? -0.247 -0.345 -12.945 1.00 91.38 208 LYS A C 1
ATOM 1731 O O . LYS A 1 208 ? -0.971 0.644 -12.977 1.00 91.38 208 LYS A O 1
ATOM 1736 N N . GLN A 1 209 ? 0.971 -0.294 -12.401 1.00 91.94 209 GLN A N 1
ATOM 1737 C CA . GLN A 1 209 ? 1.566 0.962 -11.925 1.00 91.94 209 GLN A CA 1
ATOM 1738 C C . GLN A 1 209 ? 1.772 1.959 -13.076 1.00 91.94 209 GLN A C 1
ATOM 1740 O O . GLN A 1 209 ? 1.487 3.149 -12.933 1.00 91.94 209 GLN A O 1
ATOM 1745 N N . MET A 1 210 ? 2.228 1.475 -14.231 1.00 93.75 210 MET A N 1
ATOM 1746 C CA . MET A 1 210 ? 2.404 2.289 -15.434 1.00 93.75 210 MET A CA 1
ATOM 1747 C C . MET A 1 210 ? 1.067 2.723 -16.044 1.00 93.75 210 MET A C 1
ATOM 1749 O O . MET A 1 210 ? 0.950 3.866 -16.484 1.00 93.75 210 MET A O 1
ATOM 1753 N N . GLU A 1 211 ? 0.052 1.862 -16.017 1.00 92.44 211 GLU A N 1
ATOM 1754 C CA . GLU A 1 211 ? -1.321 2.192 -16.418 1.00 92.44 211 GLU A CA 1
ATOM 1755 C C . GLU A 1 211 ? -1.908 3.313 -15.552 1.00 92.44 211 GLU A C 1
ATOM 1757 O O . GLU A 1 211 ? -2.438 4.290 -16.071 1.00 92.44 211 GLU A O 1
ATOM 1762 N N . LEU A 1 212 ? -1.710 3.252 -14.234 1.00 91.56 212 LEU A N 1
ATOM 1763 C CA . LEU A 1 212 ? -2.145 4.302 -13.312 1.00 91.56 212 LEU A CA 1
ATOM 1764 C C . LEU A 1 212 ? -1.495 5.654 -13.653 1.00 91.56 212 LEU A C 1
ATOM 1766 O O . LEU A 1 212 ? -2.164 6.687 -13.664 1.00 91.56 212 LEU A O 1
ATOM 1770 N N . ILE A 1 213 ? -0.203 5.652 -13.994 1.00 92.88 213 ILE A N 1
ATOM 1771 C CA . ILE A 1 213 ? 0.503 6.854 -14.461 1.00 92.88 213 ILE A CA 1
ATOM 1772 C C . ILE A 1 213 ? -0.048 7.340 -15.809 1.00 92.88 213 ILE A C 1
ATOM 1774 O O . ILE A 1 213 ? -0.139 8.550 -16.019 1.00 92.88 213 ILE A O 1
ATOM 1778 N N . ARG A 1 214 ? -0.386 6.434 -16.732 1.00 92.50 214 ARG A N 1
ATOM 1779 C CA . ARG A 1 214 ? -0.970 6.779 -18.036 1.00 92.50 214 ARG A CA 1
ATOM 1780 C C . ARG A 1 214 ? -2.326 7.458 -17.863 1.00 92.50 214 ARG A C 1
ATOM 1782 O O . ARG A 1 214 ? -2.495 8.567 -18.364 1.00 92.50 214 ARG A O 1
ATOM 1789 N N . ASN A 1 215 ? -3.225 6.850 -17.096 1.00 90.75 215 ASN A N 1
ATOM 1790 C CA . ASN A 1 215 ? -4.567 7.377 -16.853 1.00 90.75 215 ASN A CA 1
ATOM 1791 C C . ASN A 1 215 ? -4.496 8.742 -16.151 1.00 90.75 215 ASN A C 1
ATOM 1793 O O . ASN A 1 215 ? -5.214 9.670 -16.508 1.00 90.75 215 ASN A O 1
ATOM 1797 N N . ASP A 1 216 ? -3.566 8.925 -15.205 1.00 91.50 216 ASP A N 1
ATOM 1798 C CA . ASP A 1 216 ? -3.349 10.228 -14.562 1.00 91.50 216 ASP A CA 1
ATOM 1799 C C . ASP A 1 216 ? -2.924 11.323 -15.558 1.00 91.50 216 ASP A C 1
ATOM 1801 O O . ASP A 1 216 ? -3.380 12.464 -15.450 1.00 91.50 216 ASP A O 1
ATOM 1805 N N . ARG A 1 217 ? -2.088 10.995 -16.555 1.00 89.38 217 ARG A N 1
ATOM 1806 C CA . ARG A 1 217 ? -1.715 11.941 -17.624 1.00 89.38 217 ARG A CA 1
ATOM 1807 C C . ARG A 1 217 ? -2.913 12.295 -18.493 1.00 89.38 217 ARG A C 1
ATOM 1809 O O . ARG A 1 217 ? -3.130 13.475 -18.738 1.00 89.38 217 ARG A O 1
ATOM 1816 N N . GLU A 1 218 ? -3.689 11.301 -18.902 1.00 88.44 218 GLU A N 1
ATOM 1817 C CA . GLU A 1 218 ? -4.888 11.491 -19.721 1.00 88.44 218 GLU A CA 1
ATOM 1818 C C . GLU A 1 218 ? -5.920 12.374 -19.010 1.00 88.44 218 GLU A C 1
ATOM 1820 O O . GLU A 1 218 ? -6.358 13.386 -19.548 1.00 88.44 218 GLU A O 1
ATOM 1825 N N . HIS A 1 219 ? -6.199 12.108 -17.733 1.00 84.25 219 HIS A N 1
ATOM 1826 C CA . HIS A 1 219 ? -7.084 12.956 -16.933 1.00 84.25 219 HIS A CA 1
ATOM 1827 C C . HIS A 1 219 ? -6.568 14.390 -16.754 1.00 84.25 219 HIS A C 1
ATOM 1829 O O . HIS A 1 219 ? -7.359 15.308 -16.536 1.00 84.25 219 HIS A O 1
ATOM 1835 N N . ARG A 1 220 ? -5.249 14.617 -16.787 1.00 82.75 220 ARG A N 1
ATOM 1836 C CA . ARG A 1 220 ? -4.680 15.973 -16.746 1.00 82.75 220 ARG A CA 1
ATOM 1837 C C . ARG A 1 220 ? -4.806 16.695 -18.082 1.00 82.75 220 ARG A C 1
ATOM 1839 O O . ARG A 1 220 ? -5.060 17.893 -18.048 1.00 82.75 220 ARG A O 1
ATOM 1846 N N . LEU A 1 221 ? -4.639 15.987 -19.195 1.00 80.81 221 LEU A N 1
ATOM 1847 C CA . LEU A 1 221 ? -4.813 16.535 -20.541 1.00 80.81 221 LEU A CA 1
ATOM 1848 C C . LEU A 1 221 ? -6.281 16.912 -20.777 1.00 80.81 221 LEU A C 1
ATOM 1850 O O . LEU A 1 221 ? -6.571 18.077 -21.023 1.00 80.81 221 LEU A O 1
ATOM 1854 N N . ASN A 1 222 ? -7.212 15.996 -20.494 1.00 76.69 222 ASN A N 1
ATOM 1855 C CA . ASN A 1 222 ? -8.650 16.228 -20.680 1.00 76.69 222 ASN A CA 1
ATOM 1856 C C . ASN A 1 222 ? -9.185 17.403 -19.835 1.00 76.69 222 ASN A C 1
ATOM 1858 O O . ASN A 1 222 ? -10.089 18.125 -20.258 1.00 76.69 222 ASN A O 1
ATOM 1862 N N . ARG A 1 223 ? -8.624 17.632 -18.635 1.00 74.00 223 ARG A N 1
ATOM 1863 C CA . ARG A 1 223 ? -8.964 18.806 -17.808 1.00 74.00 223 ARG A CA 1
ATOM 1864 C C . ARG A 1 223 ? -8.474 20.124 -18.407 1.00 74.00 223 ARG A C 1
ATOM 1866 O O . ARG A 1 223 ? -9.117 21.141 -18.184 1.00 74.00 223 ARG A O 1
ATOM 1873 N N . PHE A 1 224 ? -7.357 20.108 -19.127 1.00 64.75 224 PHE A N 1
ATOM 1874 C CA . PHE A 1 224 ? -6.793 21.297 -19.762 1.00 64.75 224 PHE A CA 1
ATOM 1875 C C . PHE A 1 224 ? -7.591 21.677 -21.020 1.00 64.75 224 PHE A C 1
ATOM 1877 O O . PHE A 1 224 ? -7.991 22.831 -21.173 1.00 64.75 224 PHE A O 1
ATOM 1884 N N . ASP A 1 225 ? -7.939 20.691 -21.850 1.00 60.81 225 ASP A N 1
ATOM 1885 C CA . ASP A 1 225 ? -8.713 20.901 -23.084 1.00 60.81 225 ASP A CA 1
ATOM 1886 C C . ASP A 1 225 ? -10.144 21.400 -22.807 1.00 60.81 225 ASP A C 1
ATOM 1888 O O . ASP A 1 225 ? -10.688 22.230 -23.543 1.00 60.81 225 ASP A O 1
ATOM 1892 N N . SER A 1 226 ? -10.730 20.968 -21.685 1.00 59.50 226 SER A N 1
ATOM 1893 C CA . SER A 1 226 ? -12.043 21.439 -21.223 1.00 59.50 226 SER A CA 1
ATOM 1894 C C . SER A 1 226 ? -12.032 22.922 -20.824 1.00 59.50 226 SER A C 1
ATOM 1896 O O . SER A 1 226 ? -13.000 23.634 -21.076 1.00 59.50 226 SER A O 1
ATOM 1898 N N . THR A 1 227 ? -10.937 23.417 -20.234 1.00 57.34 227 THR A N 1
ATOM 1899 C CA . THR A 1 227 ? -10.799 24.838 -19.861 1.00 57.34 227 THR A CA 1
ATOM 1900 C C . THR A 1 227 ? -10.463 25.738 -21.048 1.00 57.34 227 THR A C 1
ATOM 1902 O O . THR A 1 227 ? -10.921 26.877 -21.096 1.00 57.34 227 THR A O 1
ATOM 1905 N N . THR A 1 228 ? -9.721 25.236 -22.040 1.00 55.91 228 THR A N 1
ATOM 1906 C CA . THR A 1 228 ? -9.419 25.986 -23.270 1.00 55.91 228 THR A CA 1
ATOM 1907 C C . THR A 1 228 ? -10.653 26.128 -24.162 1.00 55.91 228 THR A C 1
ATOM 1909 O O . THR A 1 228 ? -10.890 27.210 -24.693 1.00 55.91 228 THR A O 1
ATOM 1912 N N . SER A 1 229 ? -11.500 25.097 -24.249 1.00 52.62 229 SER A N 1
ATOM 1913 C CA . SER A 1 229 ? -12.736 25.153 -25.047 1.00 52.62 229 SER A CA 1
ATOM 1914 C C . SER A 1 229 ? -13.764 26.161 -24.511 1.00 52.62 229 SER A C 1
ATOM 1916 O O . SER A 1 229 ? -14.516 26.729 -25.294 1.00 52.62 229 SER A O 1
ATOM 1918 N N . GLN A 1 230 ? -13.770 26.450 -23.202 1.00 52.62 230 GLN A N 1
ATOM 1919 C CA . GLN A 1 230 ? -14.650 27.475 -22.619 1.00 52.62 230 GLN A CA 1
ATOM 1920 C C . GLN A 1 230 ? -14.231 28.914 -22.970 1.00 52.62 230 GLN A C 1
ATOM 1922 O O . GLN A 1 230 ? -15.076 29.807 -22.965 1.00 52.62 230 GLN A O 1
ATOM 1927 N N . TYR A 1 231 ? -12.959 29.149 -23.314 1.00 50.34 231 TYR A N 1
ATOM 1928 C CA . TYR A 1 231 ? -12.463 30.474 -23.710 1.00 50.34 231 TYR A CA 1
ATOM 1929 C C . TYR A 1 231 ? -12.566 30.729 -25.226 1.00 50.34 231 TYR A C 1
ATOM 1931 O O . TYR A 1 231 ? -12.508 31.871 -25.671 1.00 50.34 231 TYR A O 1
ATOM 1939 N N . SER A 1 232 ? -12.736 29.685 -26.044 1.00 49.56 232 SER A N 1
ATOM 1940 C CA . SER A 1 232 ? -12.830 29.814 -27.508 1.00 49.56 232 SER A CA 1
ATOM 1941 C C . SER A 1 232 ? -14.240 30.132 -28.029 1.00 49.56 232 SER A C 1
ATOM 1943 O O . SER A 1 232 ? -14.384 30.490 -29.192 1.00 49.56 232 SER A O 1
ATOM 1945 N N . THR A 1 233 ? -15.280 30.055 -27.193 1.00 47.31 233 THR A N 1
ATOM 1946 C CA . THR A 1 233 ? -16.669 30.394 -27.574 1.00 47.31 233 THR A CA 1
ATOM 1947 C C . THR A 1 233 ? -17.048 31.869 -27.395 1.00 47.31 233 THR A C 1
ATOM 1949 O O . THR A 1 233 ? -18.159 32.246 -27.753 1.00 47.31 233 THR A O 1
ATOM 1952 N N . SER A 1 234 ? -16.157 32.723 -26.880 1.00 46.19 234 SER A N 1
ATOM 1953 C CA . SER A 1 234 ? -16.427 34.157 -26.665 1.00 46.19 234 SER A CA 1
ATOM 1954 C C . SER A 1 234 ? -15.714 35.104 -27.643 1.00 46.19 234 SER A C 1
ATOM 1956 O O . SER A 1 234 ? -15.915 36.313 -27.561 1.00 46.19 234 SER A O 1
ATOM 1958 N N . SER A 1 235 ? -14.916 34.598 -28.593 1.00 47.53 235 SER A N 1
ATOM 1959 C CA . SER A 1 235 ? -14.094 35.428 -29.493 1.00 47.53 235 SER A CA 1
ATOM 1960 C C . SER A 1 235 ? -14.579 35.528 -30.949 1.00 47.53 235 SER A C 1
ATOM 1962 O O . SER A 1 235 ? -13.931 36.196 -31.751 1.00 47.53 235 SER A O 1
ATOM 1964 N N . SER A 1 236 ? -15.725 34.946 -31.321 1.00 44.91 236 SER A N 1
ATOM 1965 C CA . SER A 1 236 ? -16.212 34.947 -32.715 1.00 44.91 236 SER A CA 1
ATOM 1966 C C . SER A 1 236 ? -17.055 36.166 -33.136 1.00 44.91 236 SER A C 1
ATOM 1968 O O . SER A 1 236 ? -17.651 36.143 -34.209 1.00 44.91 236 SER A O 1
ATOM 1970 N N . LEU A 1 237 ? -17.095 37.253 -32.353 1.00 47.25 237 LEU A N 1
ATOM 1971 C CA . LEU A 1 237 ? -17.922 38.440 -32.656 1.00 47.25 237 LEU A CA 1
ATOM 1972 C C . LEU A 1 237 ? -17.176 39.653 -33.237 1.00 47.25 237 LEU A C 1
ATOM 1974 O O . LEU A 1 237 ? -17.793 40.697 -33.435 1.00 47.25 237 LEU A O 1
ATOM 1978 N N . PHE A 1 238 ? -15.887 39.555 -33.568 1.00 44.75 238 PHE A N 1
ATOM 1979 C CA . PHE A 1 238 ? -15.178 40.685 -34.180 1.00 44.75 238 PHE A CA 1
ATOM 1980 C C . PHE A 1 238 ? -14.320 40.250 -35.363 1.00 44.75 238 PHE A C 1
ATOM 1982 O O . PHE A 1 238 ? -13.118 40.020 -35.258 1.00 44.75 238 PHE A O 1
ATOM 1989 N N . SER A 1 239 ? -14.953 40.096 -36.521 1.00 46.09 239 SER A N 1
ATOM 1990 C CA . SER A 1 239 ? -14.257 39.938 -37.799 1.00 46.09 239 SER A CA 1
ATOM 1991 C C . SER A 1 239 ? -15.139 40.470 -38.921 1.00 46.09 239 SER A C 1
ATOM 1993 O O . SER A 1 239 ? -15.803 39.706 -39.614 1.00 46.09 239 SER A O 1
ATOM 1995 N N . SER A 1 240 ? -15.189 41.791 -39.090 1.00 41.12 240 SER A N 1
ATOM 1996 C CA . SER A 1 240 ? -15.689 42.416 -40.318 1.00 41.12 240 SER A CA 1
ATOM 1997 C C . SER A 1 240 ? -15.083 43.807 -40.516 1.00 41.12 240 SER A C 1
ATOM 1999 O O . SER A 1 240 ? -14.947 44.574 -39.571 1.00 41.12 240 SER A O 1
ATOM 2001 N N . SER A 1 241 ? -14.759 44.081 -41.781 1.00 39.38 241 SER A N 1
ATOM 2002 C CA . SER A 1 241 ? -14.323 45.332 -42.418 1.00 39.38 241 SER A CA 1
ATOM 2003 C C . SER A 1 241 ? -12.902 45.852 -42.160 1.00 39.38 241 SER A C 1
ATOM 2005 O O . SER A 1 241 ? -12.660 46.670 -41.279 1.00 39.38 241 SER A O 1
ATOM 2007 N N . SER A 1 242 ? -11.995 45.518 -43.081 1.00 37.84 242 SER A N 1
ATOM 2008 C CA . SER A 1 242 ? -10.980 46.462 -43.562 1.00 37.84 242 SER A CA 1
ATOM 2009 C C . SER A 1 242 ? -10.959 46.459 -45.096 1.00 37.84 242 SER A C 1
ATOM 2011 O O . SER A 1 242 ? -10.263 45.690 -45.754 1.00 37.84 242 SER A O 1
ATOM 2013 N N . SER A 1 243 ? -11.781 47.334 -45.674 1.00 37.94 243 SER A N 1
ATOM 2014 C CA . SER A 1 243 ? -11.739 47.722 -47.083 1.00 37.94 243 SER A CA 1
ATOM 2015 C C . SER A 1 243 ? -10.877 48.976 -47.253 1.00 37.94 243 SER A C 1
ATOM 2017 O O . SER A 1 243 ? -11.165 50.007 -46.656 1.00 37.94 243 SER A O 1
ATOM 2019 N N . LEU A 1 244 ? -9.832 48.839 -48.070 1.00 42.09 244 LEU A N 1
ATOM 2020 C CA . LEU A 1 244 ? -9.252 49.807 -49.012 1.00 42.09 244 LEU A CA 1
ATOM 2021 C C . LEU A 1 244 ? -9.471 51.323 -48.774 1.00 42.09 244 LEU A C 1
ATOM 2023 O O . LEU A 1 244 ? -10.570 51.827 -48.966 1.00 42.09 244 LEU A O 1
ATOM 2027 N N . SER A 1 245 ? -8.373 52.070 -48.605 1.00 38.22 245 SER A N 1
ATOM 2028 C CA . SER A 1 245 ? -8.164 53.354 -49.303 1.00 38.22 245 SER A CA 1
ATOM 2029 C C . SER A 1 245 ? -6.721 53.831 -49.131 1.00 38.22 245 SER A C 1
ATOM 2031 O O . SER A 1 245 ? -6.271 54.091 -48.016 1.00 38.22 245 SER A O 1
ATOM 2033 N N . GLY A 1 246 ? -5.995 53.958 -50.242 1.00 40.44 246 GLY A N 1
ATOM 2034 C CA . GLY A 1 246 ? -4.763 54.737 -50.282 1.00 40.44 246 GLY A CA 1
ATOM 2035 C C . GLY A 1 246 ? -5.071 56.231 -50.347 1.00 40.44 246 GLY A C 1
ATOM 2036 O O . GLY A 1 246 ? -6.061 56.617 -50.956 1.00 40.44 246 GLY A O 1
ATOM 2037 N N . GLN A 1 247 ? -4.203 57.058 -49.766 1.00 39.09 247 GLN A N 1
ATOM 2038 C CA . GLN A 1 247 ? -3.782 58.333 -50.348 1.00 39.09 247 GLN A CA 1
ATOM 2039 C C . GLN A 1 247 ? -2.670 58.978 -49.517 1.00 39.09 247 GLN A C 1
ATOM 2041 O O . GLN A 1 247 ? -2.628 58.948 -48.292 1.00 39.09 247 GLN A O 1
ATOM 2046 N N . THR A 1 248 ? -1.749 59.546 -50.277 1.00 44.56 248 THR A N 1
ATOM 2047 C CA . THR A 1 248 ? -0.614 60.390 -49.926 1.00 44.56 248 THR A CA 1
ATOM 2048 C C . THR A 1 248 ? -0.985 61.567 -49.023 1.00 44.56 248 THR A C 1
ATOM 2050 O O . THR A 1 248 ? -1.976 62.233 -49.307 1.00 44.56 248 THR A O 1
ATOM 2053 N N . ASN A 1 249 ? -0.113 61.956 -48.083 1.00 39.12 249 ASN A N 1
ATOM 2054 C CA . ASN A 1 249 ? 0.371 63.342 -48.039 1.00 39.12 249 ASN A CA 1
ATOM 2055 C C . ASN A 1 249 ? 1.579 63.566 -47.117 1.00 39.12 249 ASN A C 1
ATOM 2057 O O . ASN A 1 249 ? 1.641 63.126 -45.974 1.00 39.12 249 ASN A O 1
ATOM 2061 N N . ARG A 1 250 ? 2.536 64.315 -47.671 1.00 38.12 250 ARG A N 1
ATOM 2062 C CA . ARG A 1 250 ? 3.689 64.933 -47.011 1.00 38.12 250 ARG A CA 1
ATOM 2063 C C . ARG A 1 250 ? 3.220 66.039 -46.056 1.00 38.12 250 ARG A C 1
ATOM 2065 O O . ARG A 1 250 ? 2.379 66.834 -46.465 1.00 38.12 250 ARG A O 1
ATOM 2072 N N . LYS A 1 251 ? 3.899 66.212 -44.914 1.00 44.16 251 LYS A N 1
ATOM 2073 C CA . LYS A 1 251 ? 4.654 67.434 -44.524 1.00 44.16 251 LYS A CA 1
ATOM 2074 C C . LYS A 1 251 ? 4.979 67.452 -43.018 1.00 44.16 251 LYS A C 1
ATOM 2076 O O . LYS A 1 251 ? 4.082 67.420 -42.196 1.00 44.16 251 LYS A O 1
ATOM 2081 N N . LYS A 1 252 ? 6.287 67.590 -42.751 1.00 43.59 252 LYS A N 1
ATOM 2082 C CA . LYS A 1 252 ? 6.962 68.591 -41.896 1.00 43.59 252 LYS A CA 1
ATOM 2083 C C . LYS A 1 252 ? 6.464 68.799 -40.451 1.00 43.59 252 LYS A C 1
ATOM 2085 O O . LYS A 1 252 ? 5.325 69.186 -40.259 1.00 43.59 252 LYS A O 1
ATOM 2090 N N . ILE A 1 253 ? 7.407 68.694 -39.504 1.00 46.72 253 ILE A N 1
ATOM 2091 C CA . ILE A 1 253 ? 7.738 69.600 -38.369 1.00 46.72 253 ILE A CA 1
ATOM 2092 C C . ILE A 1 253 ? 8.523 68.736 -37.357 1.00 46.72 253 ILE A C 1
ATOM 2094 O O . ILE A 1 253 ? 8.008 67.747 -36.859 1.00 46.72 253 ILE A O 1
ATOM 2098 N N . GLU A 1 254 ? 9.852 68.811 -37.338 1.00 40.12 254 GLU A N 1
ATOM 2099 C CA . GLU A 1 254 ? 10.709 69.720 -36.553 1.00 40.12 254 GLU A CA 1
ATOM 2100 C C . GLU A 1 254 ? 10.974 69.258 -35.108 1.00 40.12 254 GLU A C 1
ATOM 2102 O O . GLU A 1 254 ? 10.102 68.784 -34.390 1.00 40.12 254 GLU A O 1
ATOM 2107 N N . ARG A 1 255 ? 12.257 69.361 -34.752 1.00 43.03 255 ARG A N 1
ATOM 2108 C CA . ARG A 1 255 ? 12.947 68.817 -33.578 1.00 43.03 255 ARG A CA 1
ATOM 2109 C C . ARG A 1 255 ? 12.480 69.464 -32.277 1.00 43.03 255 ARG A C 1
ATOM 2111 O O . ARG A 1 255 ? 12.312 70.679 -32.260 1.00 43.03 255 ARG A O 1
ATOM 2118 N N . LYS A 1 256 ? 12.512 68.708 -31.172 1.00 44.16 256 LYS A N 1
ATOM 2119 C CA . LYS A 1 256 ? 12.968 69.221 -29.869 1.00 44.16 256 LYS A CA 1
ATOM 2120 C C . LYS A 1 256 ? 13.682 68.128 -29.055 1.00 44.16 256 LYS A C 1
ATOM 2122 O O . LYS A 1 256 ? 13.096 67.078 -28.818 1.00 44.16 256 LYS A O 1
ATOM 2127 N N . PHE A 1 257 ? 14.886 68.518 -28.620 1.00 42.12 257 PHE A N 1
ATOM 2128 C CA . PHE A 1 257 ? 15.873 67.908 -27.717 1.00 42.12 257 PHE A CA 1
ATOM 2129 C C . PHE A 1 257 ? 16.719 66.753 -28.255 1.00 42.12 257 PHE A C 1
ATOM 2131 O O . PHE A 1 257 ? 16.189 65.649 -28.484 1.00 42.12 257 PHE A O 1
#